Protein AF-A0A941SIL4-F1 (afdb_monomer_lite)

Structure (mmCIF, N/CA/C/O backbone):
data_AF-A0A941SIL4-F1
#
_entry.id   AF-A0A941SIL4-F1
#
loop_
_atom_site.group_PDB
_atom_site.id
_atom_site.type_symbol
_atom_site.label_atom_id
_atom_site.label_alt_id
_atom_site.label_comp_id
_atom_site.label_asym_id
_atom_site.label_entity_id
_atom_site.label_seq_id
_atom_site.pdbx_PDB_ins_code
_atom_site.Cartn_x
_atom_site.Cartn_y
_atom_site.Cartn_z
_atom_site.occupancy
_atom_site.B_iso_or_equiv
_atom_site.auth_seq_id
_atom_site.auth_comp_id
_atom_site.auth_asym_id
_atom_site.auth_atom_id
_atom_site.pdbx_PDB_model_num
ATOM 1 N N . ARG A 1 1 ? 2.686 10.269 2.077 1.00 74.06 1 ARG A N 1
ATOM 2 C CA . ARG A 1 1 ? 3.576 9.443 1.199 1.00 74.06 1 ARG A CA 1
ATOM 3 C C . ARG A 1 1 ? 3.050 8.013 1.218 1.00 74.06 1 ARG A C 1
ATOM 5 O O . ARG A 1 1 ? 2.652 7.597 2.292 1.00 74.06 1 ARG A O 1
ATOM 12 N N . ILE A 1 2 ? 3.008 7.289 0.096 1.00 85.31 2 ILE A N 1
ATOM 13 C CA . ILE A 1 2 ? 2.473 5.913 0.072 1.00 85.31 2 ILE A CA 1
ATOM 14 C C . ILE A 1 2 ? 3.541 4.940 0.609 1.00 85.31 2 ILE A C 1
ATOM 16 O O . ILE A 1 2 ? 4.665 4.994 0.104 1.00 85.31 2 ILE A O 1
ATOM 20 N N . PRO A 1 3 ? 3.247 4.110 1.629 1.00 89.81 3 PRO A N 1
ATOM 21 C CA . PRO A 1 3 ? 4.195 3.127 2.140 1.00 89.81 3 PRO A CA 1
ATOM 22 C C . PRO A 1 3 ? 4.358 1.955 1.174 1.00 89.81 3 PRO A C 1
ATOM 24 O O . PRO A 1 3 ? 3.409 1.570 0.489 1.00 89.81 3 PRO A O 1
ATOM 27 N N . ALA A 1 4 ? 5.562 1.388 1.160 1.00 87.50 4 ALA A N 1
ATOM 28 C CA . ALA A 1 4 ? 5.848 0.152 0.450 1.00 87.50 4 ALA A CA 1
ATOM 29 C C . ALA A 1 4 ? 5.431 -1.050 1.311 1.00 87.50 4 ALA A C 1
ATOM 31 O O . ALA A 1 4 ? 5.729 -1.083 2.505 1.00 87.50 4 ALA A O 1
ATOM 32 N N . ASP A 1 5 ? 4.732 -2.007 0.711 1.00 86.19 5 ASP A N 1
ATOM 33 C CA . ASP A 1 5 ? 4.309 -3.250 1.351 1.00 86.19 5 ASP A CA 1
ATOM 34 C C . ASP A 1 5 ? 5.466 -4.257 1.518 1.00 86.19 5 ASP A C 1
ATOM 36 O O . ASP A 1 5 ? 6.638 -3.952 1.288 1.00 86.19 5 ASP A O 1
ATOM 40 N N . ASP A 1 6 ? 5.143 -5.480 1.941 1.00 82.12 6 ASP A N 1
ATOM 41 C CA . ASP A 1 6 ? 6.089 -6.590 2.099 1.00 82.12 6 ASP A CA 1
ATOM 42 C C . ASP A 1 6 ? 6.777 -7.022 0.792 1.00 82.12 6 ASP A C 1
ATOM 44 O O . ASP A 1 6 ? 7.810 -7.689 0.841 1.00 82.12 6 ASP A O 1
ATOM 48 N N . GLN A 1 7 ? 6.250 -6.618 -0.365 1.00 82.94 7 GLN A N 1
ATOM 49 C CA . GLN A 1 7 ? 6.838 -6.858 -1.684 1.00 82.94 7 GLN A CA 1
ATOM 50 C C . GLN A 1 7 ? 7.564 -5.624 -2.243 1.00 82.94 7 GLN A C 1
ATOM 52 O O . GLN A 1 7 ? 8.070 -5.657 -3.365 1.00 82.94 7 GLN A O 1
ATOM 57 N N . GLY A 1 8 ? 7.646 -4.537 -1.470 1.00 82.62 8 GLY A N 1
ATOM 58 C CA . GLY A 1 8 ? 8.260 -3.282 -1.894 1.00 82.62 8 GLY A CA 1
ATOM 59 C C . GLY A 1 8 ? 7.391 -2.452 -2.845 1.00 82.62 8 GLY A C 1
ATOM 60 O O . GLY A 1 8 ? 7.894 -1.497 -3.437 1.00 82.62 8 GLY A O 1
ATOM 61 N N . GLY A 1 9 ? 6.111 -2.802 -3.010 1.00 86.00 9 GLY A N 1
ATOM 62 C CA . GLY A 1 9 ? 5.166 -2.137 -3.905 1.00 86.00 9 GLY A CA 1
ATOM 63 C C . GLY A 1 9 ? 4.148 -1.268 -3.166 1.00 86.00 9 GLY A C 1
ATOM 64 O O . GLY A 1 9 ? 4.052 -1.275 -1.943 1.00 86.00 9 GLY A O 1
ATOM 65 N N . MET A 1 10 ? 3.348 -0.508 -3.917 1.00 88.81 10 MET A N 1
ATOM 66 C CA . MET A 1 10 ? 2.237 0.275 -3.352 1.00 88.81 10 MET A CA 1
ATOM 67 C C . MET A 1 10 ? 0.912 -0.501 -3.265 1.00 88.81 10 MET A C 1
ATOM 69 O O . MET A 1 10 ? -0.095 0.041 -2.802 1.00 88.81 10 MET A O 1
ATOM 73 N N . GLU A 1 11 ? 0.878 -1.747 -3.742 1.00 89.81 11 GLU A N 1
ATOM 74 C CA . GLU A 1 11 ? -0.360 -2.513 -3.893 1.00 89.81 11 GLU A CA 1
ATOM 75 C C . GLU A 1 11 ? -1.029 -2.817 -2.555 1.00 89.81 11 GLU A C 1
ATOM 77 O O . GLU A 1 11 ? -2.247 -2.658 -2.446 1.00 89.81 11 GLU A O 1
ATOM 82 N N . GLY A 1 12 ? -0.261 -3.199 -1.530 1.00 89.69 12 GLY A N 1
ATOM 83 C CA . GLY A 1 12 ? -0.781 -3.413 -0.178 1.00 89.69 12 GLY A CA 1
ATOM 84 C C . GLY A 1 12 ? -1.521 -2.185 0.352 1.00 89.69 12 GLY A C 1
ATOM 85 O O . GLY A 1 12 ? -2.667 -2.285 0.781 1.00 89.69 12 GLY A O 1
ATOM 86 N N . PHE A 1 13 ? -0.934 -0.994 0.211 1.00 91.75 13 PHE A N 1
ATOM 87 C CA . PHE A 1 13 ? -1.590 0.249 0.623 1.00 91.75 13 PHE A CA 1
ATOM 88 C C . PHE A 1 13 ? -2.875 0.541 -0.165 1.00 91.75 13 PHE A C 1
ATOM 90 O O . PHE A 1 13 ? -3.888 0.930 0.420 1.00 91.75 13 PHE A O 1
ATOM 97 N N . ILE A 1 14 ? -2.857 0.367 -1.491 1.00 91.31 14 ILE A N 1
ATOM 98 C CA . ILE A 1 14 ? -4.042 0.598 -2.334 1.00 91.31 14 ILE A CA 1
ATOM 99 C C . ILE A 1 14 ? -5.175 -0.348 -1.932 1.00 91.31 14 ILE A C 1
ATOM 101 O O . ILE A 1 14 ? -6.327 0.077 -1.828 1.00 91.31 14 ILE A O 1
ATOM 105 N N . ARG A 1 15 ? -4.847 -1.613 -1.663 1.00 92.81 15 ARG A N 1
ATOM 106 C CA . ARG A 1 15 ? -5.796 -2.633 -1.216 1.00 92.81 15 ARG A CA 1
ATOM 107 C C . ARG A 1 15 ? -6.394 -2.286 0.141 1.00 92.81 15 ARG A C 1
ATOM 109 O O . ARG A 1 15 ? -7.614 -2.318 0.277 1.00 92.81 15 ARG A O 1
ATOM 116 N N . LEU A 1 16 ? -5.564 -1.878 1.100 1.00 93.19 16 LEU A N 1
ATOM 117 C CA . LEU A 1 16 ? -6.015 -1.424 2.412 1.00 93.19 16 LEU A CA 1
ATOM 118 C C . LEU A 1 16 ? -6.954 -0.220 2.298 1.00 93.19 16 LEU A C 1
ATOM 120 O O . LEU A 1 16 ? -8.008 -0.182 2.929 1.00 93.19 16 LEU A O 1
ATOM 124 N N . ARG A 1 17 ? -6.607 0.757 1.452 1.00 91.25 17 ARG A N 1
ATOM 125 C CA . ARG A 1 17 ? -7.446 1.934 1.196 1.00 91.25 17 ARG A CA 1
ATOM 126 C C . ARG A 1 17 ? -8.792 1.548 0.584 1.00 91.25 17 ARG A C 1
ATOM 128 O O . ARG A 1 17 ? -9.815 2.094 0.988 1.00 91.25 17 ARG A O 1
ATOM 135 N N . ALA A 1 18 ? -8.798 0.620 -0.371 1.00 91.50 18 ALA A N 1
ATOM 136 C CA . ALA A 1 18 ? -10.028 0.101 -0.962 1.00 91.50 18 ALA A CA 1
ATOM 137 C C . ALA A 1 18 ? -10.878 -0.641 0.082 1.00 91.50 18 ALA A C 1
ATOM 139 O O . ALA A 1 18 ? -12.082 -0.410 0.161 1.00 91.50 18 ALA A O 1
ATOM 140 N N . ALA A 1 19 ? -10.251 -1.452 0.938 1.00 93.75 19 ALA A N 1
ATOM 141 C CA . ALA A 1 19 ? -10.934 -2.153 2.020 1.00 93.75 19 ALA A CA 1
ATOM 142 C C . ALA A 1 19 ? -11.527 -1.191 3.062 1.00 93.75 19 ALA A C 1
ATOM 144 O O . ALA A 1 19 ? -12.630 -1.416 3.552 1.00 93.75 19 ALA A O 1
ATOM 145 N N . LEU A 1 20 ? -10.841 -0.084 3.362 1.00 92.00 20 LEU A N 1
ATOM 146 C CA . LEU A 1 20 ? -11.333 0.955 4.271 1.00 92.00 20 LEU A CA 1
ATOM 147 C C . LEU A 1 20 ? -12.567 1.681 3.718 1.00 92.00 20 LEU A C 1
ATOM 149 O O . LEU A 1 20 ? -13.425 2.111 4.489 1.00 92.00 20 LEU A O 1
ATOM 153 N N . ALA A 1 21 ? -12.672 1.815 2.396 1.00 89.56 21 ALA A N 1
ATOM 154 C CA . ALA A 1 21 ? -13.834 2.423 1.756 1.00 89.56 21 ALA A CA 1
ATOM 155 C C . ALA A 1 21 ? -15.089 1.528 1.823 1.00 89.56 21 ALA A C 1
ATOM 157 O O . ALA A 1 21 ? -16.204 2.043 1.735 1.00 89.56 21 ALA A O 1
ATOM 158 N N . ASP A 1 22 ? -14.934 0.215 2.019 1.00 92.56 22 ASP A N 1
ATOM 159 C CA . ASP A 1 22 ? -16.043 -0.738 2.091 1.00 92.56 22 ASP A CA 1
ATOM 160 C C . ASP A 1 22 ? -16.634 -0.821 3.522 1.00 92.56 22 ASP A C 1
ATOM 162 O O . ASP A 1 22 ? -15.945 -1.199 4.478 1.00 92.56 22 ASP A O 1
ATOM 166 N N . PRO A 1 23 ? -17.924 -0.480 3.730 1.00 91.88 23 PRO A N 1
ATOM 167 C CA . PRO A 1 23 ? -18.587 -0.621 5.027 1.00 91.88 23 PRO A CA 1
ATOM 168 C C . PRO A 1 23 ? -18.625 -2.056 5.569 1.00 91.88 23 PRO A C 1
ATOM 170 O O . PRO A 1 23 ? -18.493 -2.247 6.778 1.00 91.88 23 PRO A O 1
ATOM 173 N N . ALA A 1 24 ? -18.799 -3.063 4.710 1.00 94.12 24 ALA A N 1
ATOM 174 C CA . ALA A 1 24 ? -18.904 -4.456 5.136 1.00 94.12 24 ALA A CA 1
ATOM 175 C C . ALA A 1 24 ? -17.562 -4.973 5.668 1.00 94.12 24 ALA A C 1
ATOM 177 O O . ALA A 1 24 ? -17.521 -5.654 6.695 1.00 94.12 24 ALA A O 1
ATOM 178 N N . LEU A 1 25 ? -16.459 -4.591 5.016 1.00 94.31 25 LEU A N 1
ATOM 179 C CA . LEU A 1 25 ? -15.113 -4.973 5.449 1.00 94.31 25 LEU A CA 1
ATOM 180 C C . LEU A 1 25 ? -14.714 -4.281 6.749 1.00 94.31 25 LEU A C 1
ATOM 182 O O . LEU A 1 25 ? -14.132 -4.929 7.618 1.00 94.31 25 LEU A O 1
ATOM 186 N N . ARG A 1 26 ? -15.094 -3.012 6.939 1.00 94.19 26 ARG A N 1
ATOM 187 C CA . ARG A 1 26 ? -14.888 -2.311 8.218 1.00 94.19 26 ARG A CA 1
ATOM 188 C C . ARG A 1 26 ? -15.602 -2.997 9.378 1.00 94.19 26 ARG A C 1
ATOM 190 O O . ARG A 1 26 ? -14.986 -3.198 10.423 1.00 94.19 26 ARG A O 1
ATOM 197 N N . ARG A 1 27 ? -16.863 -3.403 9.192 1.00 94.12 27 ARG A N 1
ATOM 198 C CA . ARG A 1 27 ? -17.610 -4.144 10.219 1.00 94.12 27 ARG A CA 1
ATOM 199 C C . ARG A 1 27 ? -16.951 -5.482 10.535 1.00 94.12 27 ARG A C 1
ATOM 201 O O . ARG A 1 27 ? -16.701 -5.780 11.697 1.00 94.12 27 ARG A O 1
ATOM 208 N N . GLN A 1 28 ? -16.591 -6.246 9.505 1.00 94.81 28 GLN A N 1
ATOM 209 C CA . GLN A 1 28 ? -15.927 -7.535 9.687 1.00 94.81 28 GLN A CA 1
ATOM 210 C C . GLN A 1 28 ? -14.574 -7.396 10.409 1.00 94.81 28 GLN A C 1
ATOM 212 O O . GLN A 1 28 ? -14.231 -8.230 11.247 1.00 94.81 28 GLN A O 1
ATOM 217 N N . ALA A 1 29 ? -13.804 -6.347 10.108 1.00 95.19 29 ALA A N 1
ATOM 218 C CA . ALA A 1 29 ? -12.541 -6.059 10.783 1.00 95.19 29 ALA A CA 1
ATOM 219 C C . ALA A 1 29 ? -12.747 -5.723 12.266 1.00 95.19 29 ALA A C 1
ATOM 221 O O . ALA A 1 29 ? -12.019 -6.235 13.117 1.00 95.19 29 ALA A O 1
ATOM 222 N N . ALA A 1 30 ? -13.761 -4.914 12.581 1.00 94.44 30 ALA A N 1
ATOM 223 C CA . ALA A 1 30 ? -14.116 -4.558 13.951 1.00 94.44 30 ALA A CA 1
ATOM 224 C C . ALA A 1 30 ? -14.579 -5.774 14.774 1.00 94.44 30 ALA A C 1
ATOM 226 O O . ALA A 1 30 ? -14.147 -5.944 15.914 1.00 94.44 30 ALA A O 1
ATOM 227 N N . GLU A 1 31 ? -15.393 -6.653 14.186 1.00 93.81 31 GLU A N 1
ATOM 228 C CA . GLU A 1 31 ? -15.826 -7.910 14.809 1.00 93.81 31 GLU A CA 1
ATOM 229 C C . GLU A 1 31 ? -14.644 -8.848 15.087 1.00 93.81 31 GLU A C 1
ATOM 231 O O . GLU A 1 31 ? -14.534 -9.387 16.189 1.00 93.81 31 GLU A O 1
ATOM 236 N N . ARG A 1 32 ? -13.727 -9.015 14.121 1.00 93.81 32 ARG A N 1
ATOM 237 C CA . ARG A 1 32 ? -12.518 -9.835 14.312 1.00 93.81 32 ARG A CA 1
ATOM 238 C C . ARG A 1 32 ? -11.609 -9.277 15.392 1.00 93.81 32 ARG A C 1
ATOM 240 O O . ARG A 1 32 ? -11.169 -10.029 16.255 1.00 93.81 32 ARG A O 1
ATOM 247 N N . TYR A 1 33 ? -11.364 -7.969 15.368 1.00 94.38 33 TYR A N 1
ATOM 248 C CA . TYR A 1 33 ? -10.570 -7.309 16.396 1.00 94.38 33 TYR A CA 1
ATOM 249 C C . TYR A 1 33 ? -11.177 -7.519 17.785 1.00 94.38 33 TYR A C 1
ATOM 251 O O . TYR A 1 33 ? -10.467 -7.879 18.720 1.00 94.38 33 TYR A O 1
ATOM 259 N N . ALA A 1 34 ? -12.494 -7.353 17.923 1.00 93.00 34 ALA A N 1
ATOM 260 C CA . ALA A 1 34 ? -13.159 -7.531 19.204 1.00 93.00 34 ALA A CA 1
ATOM 261 C C . ALA A 1 34 ? -13.138 -8.984 19.699 1.00 93.00 34 ALA A C 1
ATOM 263 O O . ALA A 1 34 ? -12.994 -9.213 20.898 1.00 93.00 34 ALA A O 1
ATOM 264 N N . ALA A 1 35 ? -13.252 -9.957 18.792 1.00 91.19 35 ALA A N 1
ATOM 265 C CA . ALA A 1 35 ? -13.154 -11.374 19.126 1.00 91.19 35 ALA A CA 1
ATOM 266 C C . ALA A 1 35 ? -11.744 -11.781 19.591 1.00 91.19 35 ALA A C 1
ATOM 268 O O . ALA A 1 35 ? -11.624 -12.641 20.457 1.00 91.19 35 ALA A O 1
ATOM 269 N N . GLU A 1 36 ? -10.690 -11.169 19.043 1.00 89.69 36 GLU A N 1
ATOM 270 C CA . GLU A 1 36 ? -9.304 -11.417 19.468 1.00 89.69 36 GLU A CA 1
ATOM 271 C C . GLU A 1 36 ? -8.917 -10.653 20.743 1.00 89.69 36 GLU A C 1
ATOM 273 O O . GLU A 1 36 ? -8.130 -11.148 21.547 1.00 89.69 36 GLU A O 1
ATOM 278 N N . ALA A 1 37 ? -9.451 -9.445 20.935 1.00 87.88 37 ALA A N 1
ATOM 279 C CA . ALA A 1 37 ? -9.100 -8.583 22.062 1.00 87.88 37 ALA A CA 1
ATOM 280 C C . ALA A 1 37 ? -9.831 -8.940 23.370 1.00 87.88 37 ALA A C 1
ATOM 282 O O . ALA A 1 37 ? -9.381 -8.537 24.444 1.00 87.88 37 ALA A O 1
ATOM 283 N N . VAL A 1 38 ? -10.958 -9.659 23.302 1.00 88.44 38 VAL A N 1
ATOM 284 C CA . VAL A 1 38 ? -11.782 -10.019 24.466 1.00 88.44 38 VAL A CA 1
ATOM 285 C C . VAL A 1 38 ? -11.595 -11.489 24.836 1.00 88.44 38 VAL A C 1
ATOM 287 O O . VAL A 1 38 ? -11.628 -12.371 23.985 1.00 88.44 38 VAL A O 1
ATOM 290 N N . GLU A 1 39 ? -11.448 -11.760 26.135 1.00 84.75 39 GLU A N 1
ATOM 291 C CA . GLU A 1 39 ? -11.360 -13.125 26.660 1.00 84.75 39 GLU A CA 1
ATOM 292 C C . GLU A 1 39 ? -12.586 -13.980 26.272 1.00 84.75 39 GLU A C 1
ATOM 294 O O . GLU A 1 39 ? -13.726 -13.486 26.305 1.00 84.75 39 GLU A O 1
ATOM 299 N N . PRO A 1 40 ? -12.394 -15.283 25.986 1.00 79.94 40 PRO A N 1
ATOM 300 C CA . PRO A 1 40 ? -13.500 -16.196 25.723 1.00 79.94 40 PRO A CA 1
ATOM 301 C C . PRO A 1 40 ? -14.516 -16.181 26.875 1.00 79.94 40 PRO A C 1
ATOM 303 O O . PRO A 1 40 ? -14.154 -16.362 28.035 1.00 79.94 40 PRO A O 1
ATOM 306 N N . GLY A 1 41 ? -15.799 -15.970 26.560 1.00 77.44 41 GLY A N 1
ATOM 307 C CA . GLY A 1 41 ? -16.893 -15.990 27.545 1.00 77.44 41 GLY A CA 1
ATOM 308 C C . GLY A 1 41 ? -17.511 -14.632 27.902 1.00 77.44 41 GLY A C 1
ATOM 309 O O . GLY A 1 41 ? -18.454 -14.598 28.689 1.00 77.44 41 GLY A O 1
ATOM 310 N N . LYS A 1 42 ? -17.063 -13.517 27.302 1.00 87.75 42 LYS A N 1
ATOM 311 C CA . LYS A 1 42 ? -17.665 -12.174 27.485 1.00 87.75 42 LYS A CA 1
ATOM 312 C C . LYS A 1 42 ? -18.253 -11.601 26.176 1.00 87.75 42 LYS A C 1
ATOM 314 O O . LYS A 1 42 ? -17.795 -10.560 25.703 1.00 87.75 42 LYS A O 1
ATOM 319 N N . PRO A 1 43 ? -19.290 -12.225 25.580 1.00 87.00 43 PRO A N 1
ATOM 320 C CA . PRO A 1 43 ? -19.806 -11.828 24.263 1.00 87.00 43 PRO A CA 1
ATOM 321 C C . PRO A 1 43 ? -20.394 -10.409 24.237 1.00 87.00 43 PRO A C 1
ATOM 323 O O . PRO A 1 43 ? -20.251 -9.705 23.242 1.00 87.00 43 PRO A O 1
ATOM 326 N N . ALA A 1 44 ? -20.999 -9.956 25.340 1.00 87.88 44 ALA A N 1
ATOM 327 C CA . ALA A 1 44 ? -21.535 -8.598 25.442 1.00 87.88 44 ALA A CA 1
ATOM 328 C C . ALA A 1 44 ? -20.431 -7.525 25.361 1.00 87.88 44 ALA A C 1
ATOM 330 O O . ALA A 1 44 ? -20.610 -6.502 24.702 1.00 87.88 44 ALA A O 1
ATOM 331 N N . LEU A 1 45 ? -19.268 -7.781 25.974 1.00 87.94 45 LEU A N 1
ATOM 332 C CA . LEU A 1 45 ? -18.119 -6.874 25.915 1.00 87.94 45 LEU A CA 1
ATOM 333 C C . LEU A 1 45 ? -17.509 -6.849 24.507 1.00 87.94 45 LEU A C 1
ATOM 335 O O . LEU A 1 45 ? -17.177 -5.779 24.002 1.00 87.94 45 LEU A O 1
ATOM 339 N N . ALA A 1 46 ? -17.421 -8.010 23.851 1.00 90.06 46 ALA A N 1
ATOM 340 C CA . ALA A 1 46 ? -16.964 -8.105 22.467 1.00 90.06 46 ALA A CA 1
ATOM 341 C C . ALA A 1 46 ? -17.869 -7.308 21.513 1.00 90.06 46 ALA A C 1
ATOM 343 O O . ALA A 1 46 ? -17.370 -6.565 20.674 1.00 90.06 46 ALA A O 1
ATOM 344 N N . GLN A 1 47 ? -19.194 -7.371 21.677 1.00 90.81 47 GLN A N 1
ATOM 345 C CA . GLN A 1 47 ? -20.117 -6.568 20.865 1.00 90.81 47 GLN A CA 1
ATOM 346 C C . GLN A 1 47 ? -19.935 -5.062 21.086 1.00 90.81 47 GLN A C 1
ATOM 348 O O . GLN A 1 47 ? -19.893 -4.300 20.122 1.00 90.81 47 GLN A O 1
ATOM 353 N N . GLN A 1 48 ? -19.781 -4.618 22.336 1.00 89.56 48 GLN A N 1
ATOM 354 C CA . GLN A 1 48 ? -19.538 -3.202 22.634 1.00 89.56 48 GLN A CA 1
ATOM 355 C C . GLN A 1 48 ? -18.210 -2.709 22.045 1.00 89.56 48 GLN A C 1
ATOM 357 O O . GLN A 1 48 ? -18.151 -1.613 21.477 1.00 89.56 48 GLN A O 1
ATOM 362 N N . LEU A 1 49 ? -17.155 -3.524 22.135 1.00 90.69 49 LEU A N 1
ATOM 363 C CA . LEU A 1 49 ? -15.859 -3.208 21.544 1.00 90.69 49 LEU A CA 1
ATOM 364 C C . LEU A 1 49 ? -15.935 -3.167 20.013 1.00 90.69 49 LEU A C 1
ATOM 366 O O . LEU A 1 49 ? -15.406 -2.232 19.420 1.00 90.69 49 LEU A O 1
ATOM 370 N N . ALA A 1 50 ? -16.641 -4.110 19.382 1.00 92.75 50 ALA A N 1
ATOM 371 C CA . ALA A 1 50 ? -16.846 -4.140 17.934 1.00 92.75 50 ALA A CA 1
ATOM 372 C C . ALA A 1 50 ? -17.576 -2.884 17.438 1.00 92.75 50 ALA A C 1
ATOM 374 O O . ALA A 1 50 ? -17.124 -2.248 16.493 1.00 92.75 50 ALA A O 1
ATOM 375 N N . LEU A 1 51 ? -18.648 -2.461 18.114 1.00 91.44 51 LEU A N 1
ATOM 376 C CA . LEU A 1 51 ? -19.374 -1.233 17.765 1.00 91.44 51 LEU A CA 1
ATOM 377 C C . LEU A 1 51 ? -18.494 0.018 17.899 1.00 91.44 51 LEU A C 1
ATOM 379 O O . LEU A 1 51 ? -18.557 0.931 17.073 1.00 91.44 51 LEU A O 1
ATOM 383 N N . SER A 1 52 ? -17.655 0.057 18.934 1.00 89.94 52 SER A N 1
ATOM 384 C CA . SER A 1 52 ? -16.737 1.175 19.179 1.00 89.94 52 SER A CA 1
ATOM 385 C C . SER A 1 52 ? -15.624 1.223 18.125 1.00 89.94 52 SER A C 1
ATOM 387 O O . SER A 1 52 ? -15.318 2.288 17.592 1.00 89.94 52 SER A O 1
ATOM 389 N N . ALA A 1 53 ? -15.076 0.060 17.768 1.00 91.81 53 ALA A N 1
ATOM 390 C CA . ALA A 1 53 ? -14.110 -0.129 16.691 1.00 91.81 53 ALA A CA 1
ATOM 391 C C . ALA A 1 53 ? -14.681 0.241 15.310 1.00 91.81 53 ALA A C 1
ATOM 393 O O . ALA A 1 53 ? -14.033 0.962 14.552 1.00 91.81 53 ALA A O 1
ATOM 394 N N . GLU A 1 54 ? -15.904 -0.194 14.990 1.00 92.44 54 GLU A N 1
ATOM 395 C CA . GLU A 1 54 ? -16.593 0.144 13.736 1.00 92.44 54 GLU A CA 1
ATOM 396 C C . GLU A 1 54 ? -16.809 1.657 13.632 1.00 92.44 54 GLU A C 1
ATOM 398 O O . GLU A 1 54 ? -16.553 2.243 12.580 1.00 92.44 54 GLU A O 1
ATOM 403 N N . ARG A 1 55 ? -17.200 2.318 14.731 1.00 88.62 55 ARG A N 1
ATOM 404 C CA . ARG A 1 55 ? -17.339 3.780 14.773 1.00 88.62 55 ARG A CA 1
ATOM 405 C C . ARG A 1 55 ? -16.001 4.490 14.569 1.00 88.62 55 ARG A C 1
ATOM 407 O O . ARG A 1 55 ? -15.949 5.437 13.788 1.00 88.62 55 ARG A O 1
ATOM 414 N N . ALA A 1 56 ? -14.927 4.027 15.210 1.00 88.81 56 ALA A N 1
ATOM 415 C CA . ALA A 1 56 ? -13.589 4.596 15.043 1.00 88.81 56 ALA A CA 1
ATOM 416 C C . ALA A 1 56 ? -13.084 4.465 13.592 1.00 88.81 56 ALA A C 1
ATOM 418 O O . ALA A 1 56 ? -12.655 5.456 12.999 1.00 88.81 56 ALA A O 1
ATOM 419 N N . LEU A 1 57 ? -13.218 3.282 12.978 1.00 90.75 57 LEU A N 1
ATOM 420 C CA . LEU A 1 57 ? -12.929 3.071 11.553 1.00 90.75 57 LEU A CA 1
ATOM 421 C C . LEU A 1 57 ? -13.849 3.905 10.648 1.00 90.75 57 LEU A C 1
ATOM 423 O O . LEU A 1 57 ? -13.427 4.388 9.598 1.00 90.75 57 LEU A O 1
ATOM 427 N N . GLY A 1 58 ? -15.107 4.085 11.047 1.00 90.06 58 GLY A N 1
ATOM 428 C CA . GLY A 1 58 ? -16.099 4.942 10.402 1.00 90.06 58 GLY A CA 1
ATOM 429 C C . GLY A 1 58 ? -15.657 6.398 10.294 1.00 90.06 58 GLY A C 1
ATOM 430 O O . GLY A 1 58 ? -15.659 6.974 9.201 1.00 90.06 58 GLY A O 1
ATOM 431 N N . LEU A 1 59 ? -15.243 6.957 11.431 1.00 88.62 59 LEU A N 1
ATOM 432 C CA . LEU A 1 59 ? -14.693 8.305 11.562 1.00 88.62 59 LEU A CA 1
ATOM 433 C C . LEU A 1 59 ? -13.407 8.450 10.745 1.00 88.62 59 LEU A C 1
ATOM 435 O O . LEU A 1 59 ? -13.288 9.367 9.936 1.00 88.62 59 LEU A O 1
ATOM 439 N N . PHE A 1 60 ? -12.483 7.499 10.881 1.00 90.38 60 PHE A N 1
ATOM 440 C CA . PHE A 1 60 ? -11.218 7.509 10.149 1.00 90.38 60 PHE A CA 1
ATOM 441 C C . PHE A 1 60 ? -11.409 7.427 8.624 1.00 90.38 60 PHE A C 1
ATOM 443 O O . PHE A 1 60 ? -10.704 8.091 7.868 1.00 90.38 60 PHE A O 1
ATOM 450 N N . ALA A 1 61 ? -12.401 6.672 8.151 1.00 89.38 61 ALA A N 1
ATOM 451 C CA . ALA A 1 61 ? -12.737 6.578 6.731 1.00 89.38 61 ALA A CA 1
ATOM 452 C C . ALA A 1 61 ? -13.415 7.844 6.163 1.00 89.38 61 ALA A C 1
ATOM 454 O O . ALA A 1 61 ? -13.626 7.914 4.954 1.00 89.38 61 ALA A O 1
ATOM 455 N N . GLY A 1 62 ? -13.776 8.825 7.001 1.00 83.06 62 GLY A N 1
ATOM 456 C CA . GLY A 1 62 ? -14.475 10.043 6.573 1.00 83.06 62 GLY A CA 1
ATOM 457 C C . GLY A 1 62 ? -15.951 9.819 6.228 1.00 83.06 62 GLY A C 1
ATOM 458 O O . GLY A 1 62 ? -16.506 10.540 5.401 1.00 83.06 62 GLY A O 1
ATOM 459 N N . VAL A 1 63 ? -16.581 8.797 6.824 1.00 68.88 63 VAL A N 1
ATOM 460 C CA . VAL A 1 63 ? -18.002 8.453 6.605 1.00 68.88 63 VAL A CA 1
ATOM 461 C C . VAL A 1 63 ? -18.922 9.132 7.626 1.00 68.88 63 VAL A C 1
ATOM 463 O O . VAL A 1 63 ? -20.128 9.208 7.410 1.00 68.88 63 VAL A O 1
ATOM 466 N N . SER A 1 64 ? -18.370 9.651 8.726 1.00 55.03 64 SER A N 1
ATOM 467 C CA . SER A 1 64 ? -19.156 10.329 9.756 1.00 55.03 64 SER A CA 1
ATOM 468 C C . SER A 1 64 ? -19.353 11.799 9.399 1.00 55.03 64 SER A C 1
ATOM 470 O O . SER A 1 64 ? -18.404 12.579 9.409 1.00 55.03 64 SER A O 1
ATOM 472 N N . THR A 1 65 ? -20.598 12.165 9.109 1.00 47.06 65 THR A N 1
ATOM 473 C CA . THR A 1 65 ? -21.044 13.550 8.962 1.00 47.06 65 THR A CA 1
ATOM 474 C C . THR A 1 65 ? -21.053 14.209 10.338 1.00 47.06 65 THR A C 1
ATOM 476 O O . THR A 1 65 ? -21.924 13.912 11.163 1.00 47.06 65 THR A O 1
ATOM 479 N N . ALA A 1 66 ? -20.077 15.065 10.631 1.00 45.53 66 ALA A N 1
ATOM 480 C CA . ALA A 1 66 ? -20.197 15.945 11.786 1.00 45.53 66 ALA A CA 1
ATOM 481 C C . ALA A 1 66 ? -21.343 16.948 11.516 1.00 45.53 66 ALA A C 1
ATOM 483 O O . ALA A 1 66 ? -21.558 17.325 10.363 1.00 45.53 66 ALA A O 1
ATOM 484 N N . PRO A 1 67 ? -22.068 17.443 12.539 1.00 46.91 67 PRO A N 1
ATOM 485 C CA . PRO A 1 67 ? -23.168 18.398 12.343 1.00 46.91 67 PRO A CA 1
ATOM 486 C C . PRO A 1 67 ? -22.751 19.718 11.665 1.00 46.91 67 PRO A C 1
ATOM 488 O O . PRO A 1 67 ? -23.602 20.452 11.178 1.00 46.91 67 PRO A O 1
ATOM 491 N N . ASN A 1 68 ? -21.443 20.002 11.616 1.00 46.38 68 ASN A N 1
ATOM 492 C CA . ASN A 1 68 ? -20.839 21.179 10.989 1.00 46.38 68 ASN A CA 1
ATOM 493 C C . ASN A 1 68 ? -20.154 20.858 9.644 1.00 46.38 68 ASN A C 1
ATOM 495 O O . ASN A 1 68 ? -19.162 21.501 9.285 1.00 46.38 68 ASN A O 1
ATOM 499 N N . ASP A 1 69 ? -20.674 19.878 8.900 1.00 48.09 69 ASP A N 1
ATOM 500 C CA . ASP A 1 69 ? -20.279 19.591 7.517 1.00 48.09 69 ASP A CA 1
ATOM 501 C C . ASP A 1 69 ? -20.643 20.773 6.602 1.00 48.09 69 ASP A C 1
ATOM 503 O O . ASP A 1 69 ? -21.661 20.819 5.910 1.00 48.09 69 ASP A O 1
ATOM 507 N N . SER A 1 70 ? -19.763 21.768 6.601 1.00 43.91 70 SER A N 1
ATOM 508 C CA . SER A 1 70 ? -19.719 22.789 5.568 1.00 43.91 70 SER A CA 1
ATOM 509 C C . SER A 1 70 ? -19.333 22.116 4.250 1.00 43.91 70 SER A C 1
ATOM 511 O O . SER A 1 70 ? -18.297 21.458 4.129 1.00 43.91 70 SER A O 1
ATOM 513 N N . VAL A 1 71 ? -20.233 22.259 3.276 1.00 42.84 71 VAL A N 1
ATOM 514 C CA . VAL A 1 71 ? -20.162 21.786 1.889 1.00 42.84 71 VAL A CA 1
ATOM 515 C C . VAL A 1 71 ? -18.714 21.782 1.370 1.00 42.84 71 VAL A C 1
ATOM 517 O O . VAL A 1 71 ? -18.161 22.830 1.049 1.00 42.84 71 VAL A O 1
ATOM 520 N N . GLY A 1 72 ? -18.088 20.598 1.304 1.00 48.41 72 GLY A N 1
ATOM 521 C CA . GLY A 1 72 ? -16.783 20.393 0.655 1.00 48.41 72 GLY A CA 1
ATOM 522 C C . GLY A 1 72 ? -15.655 19.781 1.499 1.00 48.41 72 GLY A C 1
ATOM 523 O O . GLY A 1 72 ? -14.663 19.351 0.915 1.00 48.41 72 GLY A O 1
ATOM 524 N N . LYS A 1 73 ? -15.775 19.670 2.830 1.00 53.47 73 LYS A N 1
ATOM 525 C CA . LYS A 1 73 ? -14.757 19.019 3.684 1.00 53.47 73 LYS A CA 1
ATOM 526 C C . LYS A 1 73 ? -15.274 17.708 4.276 1.00 53.47 73 LYS A C 1
ATOM 528 O O . LYS A 1 73 ? -15.745 17.683 5.403 1.00 53.47 73 LYS A O 1
ATOM 533 N N . ARG A 1 74 ? -15.127 16.593 3.552 1.00 55.44 74 ARG A N 1
ATOM 534 C CA . ARG A 1 74 ? -15.170 15.268 4.196 1.00 55.44 74 ARG A CA 1
ATOM 535 C C . ARG A 1 74 ? -13.924 15.138 5.072 1.00 55.44 74 ARG A C 1
ATOM 537 O O . ARG A 1 74 ? -12.853 14.796 4.580 1.00 55.44 74 ARG A O 1
ATOM 544 N N . THR A 1 75 ? -14.024 15.493 6.347 1.00 66.38 75 THR A N 1
ATOM 545 C CA . THR A 1 75 ? -12.929 15.310 7.308 1.00 66.38 75 THR A CA 1
ATOM 546 C C . THR A 1 75 ? -12.836 13.834 7.681 1.00 66.38 75 THR A C 1
ATOM 548 O O . THR A 1 75 ? -13.601 13.353 8.508 1.00 66.38 75 THR A O 1
ATOM 551 N N . GLY A 1 76 ? -11.924 13.109 7.031 1.00 82.44 76 GLY A N 1
ATOM 552 C CA . GLY A 1 76 ? -11.489 11.765 7.419 1.00 82.44 76 GLY A CA 1
ATOM 553 C C . GLY A 1 76 ? -10.094 11.778 8.053 1.00 82.44 76 GLY A C 1
ATOM 554 O O . GLY A 1 76 ? -9.499 12.834 8.277 1.00 82.44 76 GLY A O 1
ATOM 555 N N . GLY A 1 77 ? -9.546 10.597 8.318 1.00 88.38 77 GLY A N 1
ATOM 556 C CA . GLY A 1 77 ? -8.195 10.421 8.843 1.00 88.38 77 GLY A CA 1
ATOM 557 C C . GLY A 1 77 ? -8.062 10.744 10.333 1.00 88.38 77 GLY A C 1
ATOM 558 O O . GLY A 1 77 ? -9.035 10.752 11.088 1.00 88.38 77 GLY A O 1
ATOM 559 N N . LEU A 1 78 ? -6.831 11.025 10.766 1.00 88.06 78 LEU A N 1
ATOM 560 C CA . LEU A 1 78 ? -6.516 11.340 12.165 1.00 88.06 78 LEU A CA 1
ATOM 561 C C . LEU A 1 78 ? -7.162 12.656 12.629 1.00 88.06 78 LEU A C 1
ATOM 563 O O . LEU A 1 78 ? -7.506 12.789 13.802 1.00 88.06 78 LEU A O 1
ATOM 567 N N . GLN A 1 79 ? -7.400 13.601 11.713 1.00 87.44 79 GLN A N 1
ATOM 568 C CA . GLN A 1 79 ? -8.082 14.857 12.037 1.00 87.44 79 GLN A CA 1
ATOM 569 C C . GLN A 1 79 ? -9.527 14.620 12.498 1.00 87.44 79 GLN A C 1
ATOM 571 O O . GLN A 1 79 ? -9.983 15.261 13.441 1.00 87.44 79 GLN A O 1
ATOM 576 N N . ALA A 1 80 ? -10.239 13.680 11.868 1.00 86.94 80 ALA A N 1
ATOM 577 C CA . ALA A 1 80 ? -11.603 13.323 12.257 1.00 86.94 80 ALA A CA 1
ATOM 578 C C . ALA A 1 80 ? -11.658 12.763 13.685 1.00 86.94 80 ALA A C 1
ATOM 580 O O . ALA A 1 80 ? -12.566 13.080 14.450 1.00 86.94 80 ALA A O 1
ATOM 581 N N . ILE A 1 81 ? -10.645 11.977 14.057 1.00 87.12 81 ILE A N 1
ATOM 582 C CA . ILE A 1 81 ? -10.504 11.416 15.403 1.00 87.12 81 ILE A CA 1
ATOM 583 C C . ILE A 1 81 ? -10.208 12.521 16.419 1.00 87.12 81 ILE A C 1
ATOM 585 O O . ILE A 1 81 ? -10.836 12.548 17.474 1.00 87.12 81 ILE A O 1
ATOM 589 N N . SER A 1 82 ? -9.315 13.462 16.093 1.00 87.00 82 SER A N 1
ATOM 590 C CA . SER A 1 82 ? -9.033 14.618 16.958 1.00 87.00 82 SER A CA 1
ATOM 591 C C . SER A 1 82 ? -10.293 15.442 17.223 1.00 87.00 82 SER A C 1
ATOM 593 O O . SER A 1 82 ? -10.617 15.721 18.375 1.00 87.00 82 SER A O 1
ATOM 595 N N . ASN A 1 83 ? -11.049 15.762 16.168 1.00 86.94 83 ASN A N 1
ATOM 596 C CA . ASN A 1 83 ? -12.282 16.541 16.278 1.00 86.94 83 ASN A CA 1
ATOM 597 C C . ASN A 1 83 ? -13.336 15.823 17.139 1.00 86.94 83 ASN A C 1
ATOM 599 O O . ASN A 1 83 ? -14.014 16.461 17.940 1.00 86.94 83 ASN A O 1
ATOM 603 N N . PHE A 1 84 ? -13.457 14.500 16.995 1.00 85.12 84 PHE A N 1
ATOM 604 C CA . PHE A 1 84 ? -14.351 13.679 17.814 1.00 85.12 84 PHE A CA 1
ATOM 605 C C . PHE A 1 84 ? -13.953 13.709 19.297 1.00 85.12 84 PHE A C 1
ATOM 607 O O . PHE A 1 84 ? -14.792 13.943 20.161 1.00 85.12 84 PHE A O 1
ATOM 614 N N . ILE A 1 85 ? -12.663 13.548 19.607 1.00 87.00 85 ILE A N 1
ATOM 615 C CA . ILE A 1 85 ? -12.165 13.601 20.991 1.00 87.00 85 ILE A CA 1
ATOM 616 C C . ILE A 1 85 ? -12.402 14.984 21.612 1.00 87.00 85 ILE A C 1
ATOM 618 O O . ILE A 1 85 ? -12.764 15.085 22.781 1.00 87.00 85 ILE A O 1
ATOM 622 N N . GLU A 1 86 ? -12.204 16.062 20.858 1.00 87.19 86 GLU A N 1
ATOM 623 C CA . GLU A 1 86 ? -12.422 17.419 21.363 1.00 87.19 86 GLU A CA 1
ATOM 624 C C . GLU A 1 86 ? -13.893 17.716 21.672 1.00 87.19 86 GLU A C 1
ATOM 626 O O . GLU A 1 86 ? -14.166 18.387 22.674 1.00 87.19 86 GLU A O 1
ATOM 631 N N . ALA A 1 87 ? -14.806 17.210 20.836 1.00 86.94 87 ALA A N 1
ATOM 632 C CA . ALA A 1 87 ? -16.243 17.434 20.945 1.00 86.94 87 ALA A CA 1
ATOM 633 C C . ALA A 1 87 ? -16.909 16.560 22.018 1.00 86.94 87 ALA A C 1
ATOM 635 O O . ALA A 1 87 ? -17.705 17.069 22.806 1.00 86.94 87 ALA A O 1
ATOM 636 N N . ASP A 1 88 ? -16.571 15.269 22.064 1.00 84.00 88 ASP A N 1
ATOM 637 C CA . ASP A 1 88 ? -17.309 14.276 22.851 1.00 84.00 88 ASP A CA 1
ATOM 638 C C . ASP A 1 88 ? -16.597 13.856 24.150 1.00 84.00 88 ASP A C 1
ATOM 640 O O . ASP A 1 88 ? -17.222 13.243 25.018 1.00 84.00 88 ASP A O 1
ATOM 644 N N . VAL A 1 89 ? -15.308 14.186 24.328 1.00 87.75 89 VAL A N 1
ATOM 645 C CA . VAL A 1 89 ? -14.524 13.782 25.511 1.00 87.75 89 VAL A CA 1
ATOM 646 C C . VAL A 1 89 ? -14.120 14.996 26.372 1.00 87.75 89 VAL A C 1
ATOM 648 O O . VAL A 1 89 ? -13.496 15.945 25.872 1.00 87.75 89 VAL A O 1
ATOM 651 N N . PRO A 1 90 ? -14.393 14.973 27.695 1.00 90.75 90 PRO A N 1
ATOM 652 C CA . PRO A 1 90 ? -13.949 16.010 28.627 1.00 90.75 90 PRO A CA 1
ATOM 653 C C . PRO A 1 90 ? -12.429 16.207 28.614 1.00 90.75 90 PRO A C 1
ATOM 655 O O . PRO A 1 90 ? -11.671 15.240 28.549 1.00 90.75 90 PRO A O 1
ATOM 658 N N . GLN A 1 91 ? -11.960 17.454 28.7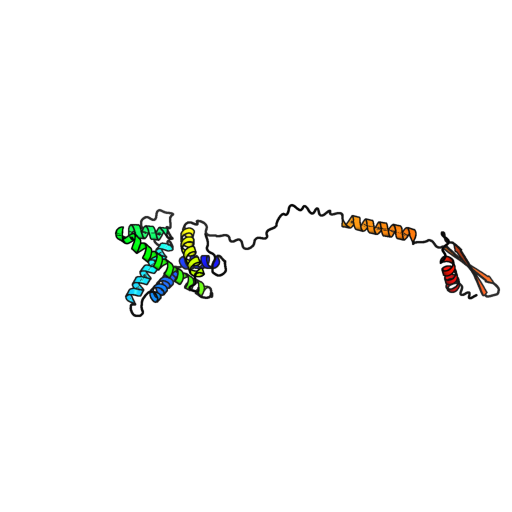51 1.00 88.38 91 GLN A N 1
ATOM 659 C CA . GLN A 1 91 ? -10.539 17.816 28.604 1.00 88.38 91 GLN A CA 1
ATOM 660 C C . GLN A 1 91 ? -9.584 16.992 29.483 1.00 88.38 91 GLN A C 1
ATOM 662 O O . GLN A 1 91 ? -8.489 16.660 29.035 1.00 88.38 91 GLN A O 1
ATOM 667 N N . ALA A 1 92 ? -10.010 16.626 30.695 1.00 91.44 92 ALA A N 1
ATOM 668 C CA . ALA A 1 92 ? -9.221 15.813 31.621 1.00 91.44 92 ALA A CA 1
ATOM 669 C C . ALA A 1 92 ? -8.969 14.375 31.121 1.00 91.44 92 ALA A C 1
ATOM 671 O O . ALA A 1 92 ? -7.975 13.761 31.498 1.00 91.44 92 ALA A O 1
ATOM 672 N N . GLU A 1 93 ? -9.838 13.842 30.257 1.00 91.25 93 GLU A N 1
ATOM 673 C CA . GLU A 1 93 ? -9.785 12.456 29.777 1.00 91.25 93 GLU A CA 1
ATOM 674 C C . GLU A 1 93 ? -9.275 12.332 28.335 1.00 91.25 93 GLU A C 1
ATOM 676 O O . GLU A 1 93 ? -8.926 11.232 27.903 1.00 91.25 93 GLU A O 1
ATOM 681 N N . ARG A 1 94 ? -9.163 13.447 27.596 1.00 88.31 94 ARG A N 1
ATOM 682 C CA . ARG A 1 94 ? -8.806 13.462 26.163 1.00 88.31 94 ARG A CA 1
ATOM 683 C C . ARG A 1 94 ? -7.524 12.701 25.840 1.00 88.31 94 ARG A C 1
ATOM 685 O O . ARG A 1 94 ? -7.510 11.936 24.882 1.00 88.31 94 ARG A O 1
ATOM 692 N N . ALA A 1 95 ? -6.467 12.879 26.636 1.00 89.19 95 ALA A N 1
ATOM 693 C CA . ALA A 1 95 ? -5.186 12.212 26.393 1.00 89.19 95 ALA A CA 1
ATOM 694 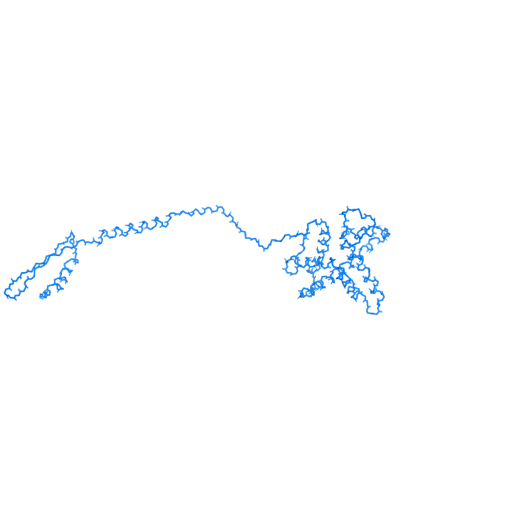C C . ALA A 1 95 ? -5.318 10.681 26.463 1.00 89.19 95 ALA A C 1
ATOM 696 O O . ALA A 1 95 ? -4.882 9.972 25.558 1.00 89.19 95 ALA A O 1
ATOM 697 N N . ARG A 1 96 ? -5.997 10.178 27.500 1.00 89.25 96 ARG A N 1
ATOM 698 C CA . ARG A 1 96 ? -6.213 8.742 27.708 1.00 89.25 96 ARG A CA 1
ATOM 699 C C . ARG A 1 96 ? -7.182 8.160 26.680 1.00 89.25 96 ARG A C 1
ATOM 701 O O . ARG A 1 96 ? -6.941 7.077 26.158 1.00 89.25 96 ARG A O 1
ATOM 708 N N . ALA A 1 97 ? -8.264 8.875 26.378 1.00 86.31 97 ALA A N 1
ATOM 709 C CA . ALA A 1 97 ? -9.232 8.458 25.369 1.00 86.31 97 ALA A CA 1
ATOM 710 C C . ALA A 1 97 ? -8.595 8.385 23.973 1.00 86.31 97 ALA A C 1
ATOM 712 O O . ALA A 1 97 ? -8.831 7.423 23.246 1.00 86.31 97 ALA A O 1
ATOM 713 N N . GLY A 1 98 ? -7.742 9.355 23.624 1.00 86.62 98 GLY A N 1
ATOM 714 C CA . GLY A 1 98 ? -7.006 9.366 22.362 1.00 86.62 98 GLY A CA 1
ATOM 715 C C . GLY A 1 98 ? -6.051 8.186 22.217 1.00 86.62 98 GLY A C 1
ATOM 716 O O . GLY A 1 98 ? -6.076 7.512 21.190 1.00 86.62 98 GLY A O 1
ATOM 717 N N . GLU A 1 99 ? -5.268 7.877 23.253 1.00 89.00 99 GLU A N 1
ATOM 718 C CA . GLU A 1 99 ? -4.367 6.717 23.250 1.00 89.00 99 GLU A CA 1
ATOM 719 C C . GLU A 1 99 ? -5.129 5.402 23.016 1.00 89.00 99 GLU A C 1
ATOM 721 O O . GLU A 1 99 ? -4.740 4.583 22.179 1.00 89.00 99 GLU A O 1
ATOM 726 N N . VAL A 1 100 ? -6.258 5.219 23.707 1.00 89.81 100 VAL A N 1
ATOM 727 C CA . VAL A 1 100 ? -7.109 4.031 23.549 1.00 89.81 100 VAL A CA 1
ATOM 728 C C . VAL A 1 100 ? -7.707 3.962 22.143 1.00 89.81 100 VAL A C 1
ATOM 730 O O . VAL A 1 100 ? -7.689 2.896 21.528 1.00 89.81 100 VAL A O 1
ATOM 733 N N . LEU A 1 101 ? -8.204 5.079 21.609 1.00 87.31 101 LEU A N 1
ATOM 734 C CA . LEU A 1 101 ? -8.787 5.132 20.267 1.00 87.31 101 LEU A CA 1
ATOM 735 C C . LEU A 1 101 ? -7.763 4.814 19.178 1.00 87.31 101 LEU A C 1
ATOM 737 O O . LEU A 1 101 ? -8.079 4.040 18.278 1.00 87.31 101 LEU A O 1
ATOM 741 N N . VAL A 1 102 ? -6.544 5.352 19.267 1.00 88.50 102 VAL A N 1
ATOM 742 C CA . VAL A 1 102 ? -5.466 5.044 18.314 1.00 88.50 102 VAL A CA 1
ATOM 743 C C . VAL A 1 102 ? -5.088 3.568 18.398 1.00 88.50 102 VAL A C 1
ATOM 745 O O . VAL A 1 102 ? -5.000 2.906 17.371 1.00 88.50 102 VAL A O 1
ATOM 748 N N . ARG A 1 103 ? -4.978 2.999 19.604 1.00 89.25 103 ARG A N 1
ATOM 749 C CA . ARG A 1 103 ? -4.688 1.568 19.774 1.00 89.25 103 ARG A CA 1
ATOM 750 C C . ARG A 1 103 ? -5.773 0.665 19.175 1.00 89.25 103 ARG A C 1
ATOM 752 O O . ARG A 1 103 ? -5.453 -0.366 18.582 1.00 89.25 103 ARG A O 1
ATOM 759 N N . ILE A 1 104 ? -7.046 1.026 19.342 1.00 91.31 104 ILE A N 1
ATOM 760 C CA . ILE A 1 104 ? -8.170 0.309 18.722 1.00 91.31 104 ILE A CA 1
ATOM 761 C C . ILE A 1 104 ? -8.117 0.472 17.201 1.00 91.31 104 ILE A C 1
ATOM 763 O O . ILE A 1 104 ? -8.271 -0.508 16.473 1.00 91.31 104 ILE A O 1
ATOM 767 N N . LEU A 1 105 ? -7.864 1.684 16.707 1.00 91.44 105 LEU A N 1
ATOM 768 C CA . LEU A 1 105 ? -7.728 1.955 15.279 1.00 91.44 105 LEU A CA 1
ATOM 769 C C . LEU A 1 105 ? -6.610 1.108 14.655 1.00 91.44 105 LEU A C 1
ATOM 771 O O . LEU A 1 105 ? -6.849 0.442 13.653 1.00 91.44 105 LEU A O 1
ATOM 775 N N . ASP A 1 106 ? -5.424 1.075 15.258 1.00 90.75 106 ASP A N 1
ATOM 776 C CA . ASP A 1 106 ? -4.283 0.310 14.750 1.00 90.75 106 ASP A CA 1
ATOM 777 C C . ASP A 1 106 ? -4.599 -1.190 14.680 1.00 90.75 106 ASP A C 1
ATOM 779 O O . ASP A 1 106 ? -4.365 -1.839 13.657 1.00 90.75 106 ASP A O 1
ATOM 783 N N . GLY A 1 107 ? -5.189 -1.744 15.744 1.00 91.94 107 GLY A N 1
ATOM 784 C CA . GLY A 1 107 ? -5.566 -3.157 15.789 1.00 91.94 107 GLY A CA 1
ATOM 785 C C . GLY A 1 107 ? -6.667 -3.518 14.788 1.00 91.94 107 GLY A C 1
ATOM 786 O O . GLY A 1 107 ? -6.618 -4.571 14.154 1.00 91.94 107 GLY A O 1
ATOM 787 N N . THR A 1 108 ? -7.642 -2.634 14.597 1.00 94.25 108 THR A N 1
ATOM 788 C CA . THR A 1 108 ? -8.746 -2.852 13.650 1.00 94.25 108 THR A CA 1
ATOM 789 C C . THR A 1 108 ? -8.308 -2.674 12.198 1.00 94.25 108 THR A C 1
ATOM 791 O O . THR A 1 108 ? -8.712 -3.465 11.348 1.00 94.25 108 THR A O 1
ATOM 794 N N . LEU A 1 109 ? -7.427 -1.714 11.898 1.00 93.94 109 LEU A N 1
ATOM 795 C CA . LEU A 1 109 ? -6.806 -1.566 10.577 1.00 93.94 109 LEU A CA 1
ATOM 796 C C . LEU A 1 109 ? -5.912 -2.757 10.233 1.00 93.94 109 LEU A C 1
ATOM 798 O O . LEU A 1 109 ? -5.901 -3.193 9.083 1.00 93.94 109 LEU A O 1
ATOM 802 N N . PHE A 1 110 ? -5.206 -3.325 11.211 1.00 94.12 110 PHE A N 1
ATOM 803 C CA . PHE A 1 110 ? -4.458 -4.563 11.002 1.00 94.12 110 PHE A CA 1
ATOM 804 C C . PHE A 1 110 ? -5.389 -5.718 10.610 1.00 94.12 110 PHE A C 1
ATOM 806 O O . PHE A 1 110 ? -5.128 -6.419 9.634 1.00 94.12 110 PHE A O 1
ATOM 813 N N . GLN A 1 111 ? -6.521 -5.880 11.302 1.00 94.81 111 GLN A N 1
ATOM 814 C CA . GLN A 1 111 ? -7.518 -6.896 10.943 1.00 94.81 111 GLN A CA 1
ATOM 815 C C . GLN A 1 111 ? -8.155 -6.647 9.573 1.00 94.81 111 GLN A C 1
ATOM 817 O O . GLN A 1 111 ? -8.394 -7.592 8.816 1.00 94.81 111 GLN A O 1
ATOM 822 N N . LEU A 1 112 ? -8.384 -5.382 9.222 1.00 95.12 112 LEU A N 1
ATOM 823 C CA . LEU A 1 112 ? -8.862 -4.990 7.903 1.00 95.12 112 LEU A CA 1
ATOM 824 C C . LEU A 1 112 ? -7.870 -5.397 6.807 1.00 95.12 112 LEU A C 1
ATOM 826 O O . LEU A 1 112 ? -8.282 -5.971 5.800 1.00 95.12 112 LEU A O 1
ATOM 830 N N . GLU A 1 113 ? -6.573 -5.182 7.025 1.00 94.31 113 GLU A N 1
ATOM 831 C CA . GLU A 1 113 ? -5.535 -5.605 6.083 1.00 94.31 113 GLU A CA 1
ATOM 832 C C . GLU A 1 113 ? -5.471 -7.133 5.954 1.00 94.31 113 GLU A C 1
ATOM 834 O O . GLU A 1 113 ? -5.396 -7.663 4.845 1.00 94.31 113 GLU A O 1
ATOM 839 N N . GLN A 1 114 ? -5.602 -7.876 7.056 1.00 93.81 114 GLN A N 1
ATOM 840 C CA . GLN A 1 114 ? -5.668 -9.343 7.016 1.00 93.81 114 GLN A CA 1
ATOM 841 C C . GLN A 1 114 ? -6.867 -9.846 6.194 1.00 93.81 114 GLN A C 1
ATOM 843 O O . GLN A 1 114 ? -6.755 -10.826 5.450 1.00 93.81 114 GLN A O 1
ATOM 848 N N . ILE A 1 115 ? -8.023 -9.183 6.300 1.00 94.50 115 ILE A N 1
ATOM 849 C CA . ILE A 1 115 ? -9.206 -9.481 5.478 1.00 94.50 115 ILE A CA 1
ATOM 850 C C . ILE A 1 115 ? -8.926 -9.164 4.007 1.00 94.50 115 ILE A C 1
ATOM 852 O O . ILE A 1 115 ? -9.170 -10.016 3.148 1.00 94.50 115 ILE A O 1
ATOM 856 N N . ALA A 1 116 ? -8.378 -7.983 3.721 1.00 94.06 116 ALA A N 1
ATOM 857 C CA . ALA A 1 116 ? -8.072 -7.529 2.369 1.00 94.06 116 ALA A CA 1
ATOM 858 C C . ALA A 1 116 ? -7.076 -8.466 1.663 1.00 94.06 116 ALA A C 1
ATOM 860 O O . ALA A 1 116 ? -7.272 -8.840 0.504 1.00 94.06 116 ALA A O 1
ATOM 861 N N . ARG A 1 117 ? -6.041 -8.926 2.375 1.00 93.06 117 ARG A N 1
ATOM 862 C CA . ARG A 1 117 ? -5.070 -9.911 1.873 1.00 93.06 117 ARG A CA 1
ATOM 863 C C . ARG A 1 117 ? -5.707 -11.267 1.613 1.00 93.06 117 ARG A C 1
ATOM 865 O O . ARG A 1 117 ? -5.475 -11.844 0.553 1.00 93.06 117 ARG A O 1
ATOM 872 N N . LYS A 1 118 ? -6.568 -11.743 2.519 1.00 94.06 118 LYS A N 1
ATOM 873 C CA . LYS A 1 118 ? -7.302 -13.003 2.332 1.00 94.06 118 LYS A CA 1
ATOM 874 C C . LYS A 1 118 ? -8.186 -12.964 1.083 1.00 94.06 118 LYS A C 1
ATOM 876 O O . LYS A 1 118 ? -8.225 -13.943 0.345 1.00 94.06 118 LYS A O 1
ATOM 881 N N . GLN A 1 119 ? -8.868 -11.849 0.826 1.00 91.94 119 GLN A N 1
ATOM 882 C CA . GLN A 1 119 ? -9.675 -11.670 -0.388 1.00 91.94 119 GLN A CA 1
ATOM 883 C C . GLN A 1 119 ? -8.827 -11.647 -1.664 1.00 91.94 119 GLN A C 1
ATOM 885 O O . GLN A 1 119 ? -9.270 -12.131 -2.700 1.00 91.94 119 GLN A O 1
ATOM 890 N N . ALA A 1 120 ? -7.599 -11.138 -1.578 1.00 90.38 120 ALA A N 1
ATOM 891 C CA . ALA A 1 120 ? -6.640 -11.133 -2.678 1.00 90.38 120 ALA A CA 1
ATOM 892 C C . ALA A 1 120 ? -5.863 -12.456 -2.846 1.00 90.38 120 ALA A C 1
ATOM 894 O O . ALA A 1 120 ? -4.982 -12.527 -3.698 1.00 90.38 120 ALA A O 1
ATOM 895 N N . GLY A 1 121 ? -6.146 -13.491 -2.043 1.00 92.00 121 GLY A N 1
ATOM 896 C CA . GLY A 1 121 ? -5.424 -14.770 -2.088 1.00 92.00 121 GLY A CA 1
ATOM 897 C C . GLY A 1 121 ? -3.972 -14.693 -1.599 1.00 92.00 121 GLY A C 1
ATOM 898 O O . GLY A 1 121 ? -3.178 -15.584 -1.895 1.00 92.00 121 GLY A O 1
ATOM 899 N N . LEU A 1 122 ? -3.613 -13.636 -0.864 1.00 90.62 122 LEU A N 1
ATOM 900 C CA . LEU A 1 122 ? -2.272 -13.420 -0.324 1.00 90.62 122 LEU A CA 1
ATOM 901 C C . LEU A 1 122 ? -2.112 -14.073 1.059 1.00 90.62 122 LEU A C 1
ATOM 903 O O . LEU A 1 122 ? -3.092 -14.202 1.802 1.00 90.62 122 LEU A O 1
ATOM 907 N N . PRO A 1 123 ? -0.878 -14.450 1.448 1.00 90.50 123 PRO A N 1
ATOM 908 C CA . PRO A 1 123 ? -0.616 -14.951 2.788 1.00 90.50 123 PRO A CA 1
ATOM 909 C C . PRO A 1 123 ? -0.909 -13.867 3.843 1.00 90.50 123 PRO A C 1
ATOM 911 O O . PRO A 1 123 ? -0.676 -12.677 3.578 1.00 90.50 123 PRO A O 1
ATOM 914 N N . PRO A 1 124 ? -1.384 -14.256 5.043 1.00 89.88 124 PRO A N 1
ATOM 915 C CA . PRO A 1 124 ? -1.541 -13.333 6.162 1.00 89.88 124 PRO A CA 1
ATOM 916 C C . PRO A 1 124 ? -0.222 -12.623 6.479 1.00 89.88 124 PRO A C 1
ATOM 918 O O . PRO A 1 124 ? 0.848 -13.231 6.405 1.00 89.88 124 PRO A O 1
ATOM 921 N N . LEU A 1 125 ? -0.294 -11.349 6.861 1.00 87.88 125 LEU A N 1
ATOM 922 C CA . LEU A 1 125 ? 0.864 -10.622 7.368 1.00 87.88 125 LEU A CA 1
ATOM 923 C C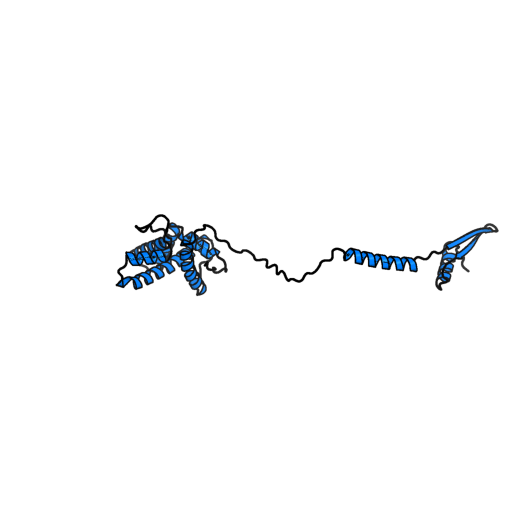 . LEU A 1 125 ? 1.350 -11.272 8.659 1.00 87.88 125 LEU A C 1
ATOM 925 O O . LEU A 1 125 ? 0.577 -11.505 9.590 1.00 87.88 125 LEU A O 1
ATOM 929 N N . ALA A 1 126 ? 2.654 -11.526 8.715 1.00 87.88 126 ALA A N 1
ATOM 930 C CA . ALA A 1 126 ? 3.314 -11.931 9.942 1.00 87.88 126 ALA A CA 1
ATOM 931 C C . ALA A 1 126 ? 3.387 -10.749 10.918 1.00 87.88 126 ALA A C 1
ATOM 933 O O . ALA A 1 126 ? 3.593 -9.604 10.506 1.00 87.88 126 ALA A O 1
ATOM 934 N N . THR A 1 127 ? 3.297 -11.025 12.216 1.00 86.25 127 THR A N 1
ATOM 935 C CA . THR A 1 127 ? 3.540 -10.032 13.270 1.00 86.25 127 THR A CA 1
ATOM 936 C C . THR A 1 127 ? 5.045 -9.791 13.399 1.00 86.25 127 THR A C 1
ATOM 938 O O . THR A 1 127 ? 5.719 -10.391 14.231 1.00 86.25 127 THR A O 1
ATOM 941 N N . SER A 1 128 ? 5.586 -8.957 12.512 1.00 89.06 128 SER A N 1
ATOM 942 C CA . SER A 1 128 ? 7.009 -8.614 12.434 1.00 89.06 128 SER A CA 1
ATOM 943 C C . SER A 1 128 ? 7.233 -7.109 12.593 1.00 89.06 128 SER A C 1
ATOM 945 O O . SER A 1 128 ? 6.316 -6.310 12.392 1.00 89.06 128 SER A O 1
ATOM 947 N N . GLU A 1 129 ? 8.472 -6.707 12.885 1.00 88.81 129 GLU A N 1
ATOM 948 C CA . GLU A 1 129 ? 8.855 -5.289 12.947 1.00 88.81 129 GLU A CA 1
ATOM 949 C C . GLU A 1 129 ? 8.599 -4.565 11.609 1.00 88.81 129 GLU A C 1
ATOM 951 O O . GLU A 1 129 ? 8.179 -3.408 11.592 1.00 88.81 129 GLU A O 1
ATOM 956 N N . HIS A 1 130 ? 8.790 -5.253 10.476 1.00 88.31 130 HIS A N 1
ATOM 957 C CA . HIS A 1 130 ? 8.496 -4.708 9.147 1.00 88.31 130 HIS A CA 1
ATOM 958 C C . HIS A 1 130 ? 7.004 -4.396 8.986 1.00 88.31 130 HIS A C 1
ATOM 960 O O . HIS A 1 130 ? 6.634 -3.303 8.560 1.00 88.31 130 HIS A O 1
ATOM 966 N N . THR A 1 131 ? 6.143 -5.332 9.388 1.00 89.69 131 THR A N 1
ATOM 967 C CA . THR A 1 131 ? 4.686 -5.159 9.362 1.00 89.69 131 THR A CA 1
ATOM 968 C C . THR A 1 131 ? 4.253 -3.995 10.242 1.00 89.69 131 THR A C 1
ATOM 970 O O . THR A 1 131 ? 3.446 -3.174 9.820 1.00 89.69 131 THR A O 1
ATOM 973 N N . GLN A 1 132 ? 4.821 -3.870 11.443 1.00 90.00 132 GLN A N 1
ATOM 974 C CA . GLN A 1 132 ? 4.506 -2.764 12.343 1.00 90.00 132 GLN A CA 1
ATOM 975 C C . GLN A 1 132 ? 4.888 -1.406 11.733 1.00 90.00 132 GLN A C 1
ATOM 977 O O . GLN A 1 132 ? 4.095 -0.464 11.779 1.00 90.00 132 GLN A O 1
ATOM 982 N N . LYS A 1 133 ? 6.068 -1.310 11.104 1.00 91.25 133 LYS A N 1
ATOM 983 C CA . LYS A 1 133 ? 6.503 -0.103 10.382 1.00 91.25 133 LYS A CA 1
ATOM 984 C C . LYS A 1 133 ? 5.575 0.223 9.214 1.00 91.25 133 LYS A C 1
ATOM 986 O O . LYS A 1 133 ? 5.176 1.379 9.079 1.00 91.25 133 LYS A O 1
ATOM 991 N N . PHE A 1 134 ? 5.207 -0.778 8.413 1.00 91.81 134 PHE A N 1
ATOM 992 C CA . PHE A 1 134 ? 4.253 -0.618 7.316 1.00 91.81 134 PHE A CA 1
ATOM 993 C C . PHE A 1 134 ? 2.909 -0.090 7.822 1.00 91.81 134 PHE A C 1
ATOM 995 O O . PHE A 1 134 ? 2.430 0.917 7.310 1.00 91.81 134 PHE A O 1
ATOM 1002 N N . MET A 1 135 ? 2.338 -0.701 8.866 1.00 92.69 135 MET A N 1
ATOM 1003 C CA . MET A 1 135 ? 1.047 -0.289 9.425 1.00 92.69 135 MET A CA 1
ATOM 1004 C C . MET A 1 135 ? 1.084 1.141 9.968 1.00 92.69 135 MET A C 1
ATOM 1006 O O . MET A 1 135 ? 0.205 1.935 9.641 1.00 92.69 135 MET A O 1
ATOM 1010 N N . MET A 1 136 ? 2.130 1.514 10.713 1.00 91.12 136 MET A N 1
ATOM 1011 C CA . MET A 1 136 ? 2.295 2.883 11.218 1.00 91.12 136 MET A CA 1
ATOM 1012 C C . MET A 1 136 ? 2.351 3.906 10.072 1.00 91.12 136 MET A C 1
ATOM 1014 O O . MET A 1 136 ? 1.708 4.956 10.126 1.00 91.12 136 MET A O 1
ATOM 1018 N N . GLN A 1 137 ? 3.088 3.598 9.001 1.00 92.56 137 GLN A N 1
ATOM 1019 C CA . GLN A 1 137 ? 3.137 4.459 7.820 1.00 92.56 137 GLN A CA 1
ATOM 1020 C C . GLN A 1 137 ? 1.814 4.456 7.042 1.00 92.56 137 GLN A C 1
ATOM 1022 O O . GLN A 1 137 ? 1.435 5.492 6.496 1.00 92.56 137 GLN A O 1
ATOM 1027 N N . ALA A 1 138 ? 1.097 3.332 7.004 1.00 92.94 138 ALA A N 1
ATOM 1028 C CA . ALA A 1 138 ? -0.192 3.201 6.337 1.00 92.94 138 ALA A CA 1
ATOM 1029 C C . ALA A 1 138 ? -1.267 4.057 7.007 1.00 92.94 138 ALA A C 1
ATOM 1031 O O . ALA A 1 138 ? -1.995 4.741 6.297 1.00 92.94 138 ALA A O 1
ATOM 1032 N N . VAL A 1 139 ? -1.324 4.108 8.341 1.00 92.50 139 VAL A N 1
ATOM 1033 C CA . VAL A 1 139 ? -2.248 4.989 9.081 1.00 92.50 139 VAL A CA 1
ATOM 1034 C C . VAL A 1 139 ? -2.041 6.451 8.683 1.00 92.50 139 VAL A C 1
ATOM 1036 O O . VAL A 1 139 ? -2.990 7.136 8.292 1.00 92.50 139 VAL A O 1
ATOM 1039 N N . LEU A 1 140 ? -0.791 6.921 8.711 1.00 91.81 140 LEU A N 1
ATOM 1040 C CA . LEU A 1 140 ? -0.448 8.289 8.315 1.00 91.81 140 LEU A CA 1
ATOM 1041 C C . LEU A 1 140 ? -0.795 8.548 6.842 1.00 91.81 140 LEU A C 1
ATOM 1043 O O . LEU A 1 140 ? -1.432 9.545 6.512 1.00 91.81 140 LEU A O 1
ATOM 1047 N N . ALA A 1 141 ? -0.443 7.620 5.954 1.00 91.56 141 ALA A N 1
ATOM 1048 C CA . ALA A 1 141 ? -0.696 7.744 4.524 1.00 91.56 141 ALA A CA 1
ATOM 1049 C C . ALA A 1 141 ? -2.188 7.696 4.160 1.00 91.56 141 ALA A C 1
ATOM 1051 O O . ALA A 1 141 ? -2.606 8.399 3.242 1.00 91.56 141 ALA A O 1
ATOM 1052 N N . LEU A 1 142 ? -2.997 6.898 4.863 1.00 90.69 142 LEU A N 1
ATOM 1053 C CA . LEU A 1 142 ? -4.453 6.848 4.703 1.00 90.69 142 LEU A CA 1
ATOM 1054 C C . LEU A 1 142 ? -5.095 8.158 5.161 1.00 90.69 142 LEU A C 1
ATOM 1056 O O . LEU A 1 142 ? -6.017 8.636 4.504 1.00 90.69 142 LEU A O 1
ATOM 1060 N N . SER A 1 143 ? -4.583 8.755 6.241 1.00 89.81 143 SER A N 1
ATOM 1061 C CA . SER A 1 143 ? -5.004 10.081 6.694 1.00 89.81 143 SER A CA 1
ATOM 1062 C C . SER A 1 143 ? -4.671 11.154 5.652 1.00 89.81 143 SER A C 1
ATOM 1064 O O . SER A 1 143 ? -5.552 11.910 5.254 1.00 89.81 143 SER A O 1
ATOM 1066 N N . ASP A 1 144 ? -3.437 11.176 5.139 1.00 87.94 144 ASP A N 1
ATOM 1067 C CA . ASP A 1 144 ? -3.015 12.100 4.074 1.00 87.94 144 ASP A CA 1
ATOM 1068 C C . ASP A 1 144 ? -3.836 11.916 2.787 1.00 87.94 144 ASP A C 1
ATOM 1070 O O . ASP A 1 144 ? -4.162 12.885 2.100 1.00 87.94 144 ASP A O 1
ATOM 1074 N N . ALA A 1 145 ? -4.197 10.673 2.452 1.00 86.69 145 ALA A N 1
ATOM 1075 C CA . ALA A 1 145 ? -4.953 10.346 1.246 1.00 86.69 145 ALA A CA 1
ATOM 1076 C C . ALA A 1 145 ? -6.370 10.943 1.232 1.00 86.69 145 ALA A C 1
ATOM 1078 O O . ALA A 1 145 ? -6.946 11.069 0.151 1.00 86.69 145 ALA A O 1
ATOM 1079 N N . GLN A 1 146 ? -6.922 11.336 2.386 1.00 83.19 146 GLN A N 1
ATOM 1080 C CA . GLN A 1 146 ? -8.198 12.062 2.469 1.00 83.19 146 GLN A CA 1
ATOM 1081 C C . GLN A 1 146 ? -8.083 13.497 1.941 1.00 83.19 146 GLN A C 1
ATOM 1083 O O . GLN A 1 146 ? -9.048 14.048 1.420 1.00 83.19 146 GLN A O 1
ATOM 1088 N N . PHE A 1 147 ? -6.891 14.093 2.027 1.00 80.62 147 PHE A N 1
ATOM 1089 C CA . PHE A 1 147 ? -6.610 15.436 1.514 1.00 80.62 147 PHE A CA 1
ATOM 1090 C C . PHE A 1 147 ? -6.187 15.432 0.041 1.00 80.62 147 PHE A C 1
ATOM 1092 O O . PHE A 1 147 ? -5.968 16.495 -0.538 1.00 80.62 147 PHE A O 1
ATOM 1099 N N . TYR A 1 148 ? -6.056 14.254 -0.576 1.00 82.31 148 TYR A N 1
ATOM 1100 C CA . TYR A 1 148 ? -5.633 14.121 -1.963 1.00 82.31 148 TYR A CA 1
ATOM 1101 C C . TYR A 1 148 ? -6.840 14.248 -2.914 1.00 82.31 148 TYR A C 1
ATOM 1103 O O . TYR A 1 148 ? -7.690 13.357 -2.938 1.00 82.31 148 TYR A O 1
ATOM 1111 N N . PRO A 1 149 ? -6.938 15.325 -3.720 1.00 74.31 149 PRO A N 1
ATOM 1112 C CA . PRO A 1 149 ? -8.149 15.635 -4.483 1.00 74.31 149 PRO A CA 1
ATOM 1113 C C . PRO A 1 149 ? -8.323 14.782 -5.746 1.00 74.31 149 PRO A C 1
ATOM 1115 O O . PRO A 1 149 ? -9.414 14.743 -6.313 1.00 74.31 149 PRO A O 1
ATOM 1118 N N . ALA A 1 150 ? -7.261 14.126 -6.224 1.00 79.88 150 ALA A N 1
ATOM 1119 C CA . ALA A 1 150 ? -7.299 13.385 -7.477 1.00 79.88 150 ALA A CA 1
ATOM 1120 C C . ALA A 1 150 ? -7.670 11.903 -7.255 1.00 79.88 150 ALA A C 1
ATOM 1122 O O . ALA A 1 150 ? -7.178 11.267 -6.322 1.00 79.88 150 ALA A O 1
ATOM 1123 N N . PRO A 1 151 ? -8.483 11.302 -8.142 1.00 77.56 151 PRO A N 1
ATOM 1124 C CA . PRO A 1 151 ? -8.859 9.891 -8.044 1.00 77.56 151 PRO A CA 1
ATOM 1125 C C . PRO A 1 151 ? -7.760 8.924 -8.528 1.00 77.56 151 PRO A C 1
ATOM 1127 O O . PRO A 1 151 ? -7.964 7.714 -8.506 1.00 77.56 151 PRO A O 1
ATOM 1130 N N . LEU A 1 152 ? -6.611 9.434 -8.987 1.00 79.31 152 LEU A N 1
ATOM 1131 C CA . LEU A 1 152 ? -5.548 8.666 -9.639 1.00 79.31 152 LEU A CA 1
ATOM 1132 C C . LEU A 1 152 ? -4.200 8.934 -8.966 1.00 79.31 152 LEU A C 1
ATOM 1134 O O . LEU A 1 152 ? -3.893 10.075 -8.637 1.00 79.31 152 LEU A O 1
ATOM 1138 N N . ALA A 1 153 ? -3.383 7.892 -8.821 1.00 78.56 153 ALA A N 1
ATOM 1139 C CA . ALA A 1 153 ? -1.984 7.991 -8.417 1.00 78.56 153 ALA A CA 1
ATOM 1140 C C . ALA A 1 153 ? -1.100 7.376 -9.509 1.00 78.56 153 ALA A C 1
ATOM 1142 O O . ALA A 1 153 ? -1.462 6.359 -10.099 1.00 78.56 153 ALA A O 1
ATOM 1143 N N . PHE A 1 154 ? 0.049 7.993 -9.781 1.00 79.56 154 PHE A N 1
ATOM 1144 C CA . PHE A 1 154 ? 0.996 7.511 -10.786 1.00 79.56 154 PHE A CA 1
ATOM 1145 C C . PHE A 1 154 ? 2.172 6.801 -10.112 1.00 79.56 154 PHE A C 1
ATOM 1147 O O . PHE A 1 154 ? 2.783 7.345 -9.194 1.00 79.56 154 PHE A O 1
ATOM 1154 N N . GLU A 1 155 ? 2.505 5.608 -10.600 1.00 81.88 155 GLU A N 1
ATOM 1155 C CA . GLU A 1 155 ? 3.683 4.841 -10.191 1.00 81.88 155 GLU A CA 1
ATOM 1156 C C . GLU A 1 155 ? 4.649 4.704 -11.366 1.00 81.88 155 GLU A C 1
ATOM 1158 O O . GLU A 1 155 ? 4.256 4.391 -12.494 1.00 81.88 155 GLU A O 1
ATOM 1163 N N . LEU A 1 156 ? 5.935 4.916 -11.088 1.00 81.00 156 LEU A N 1
ATOM 1164 C CA . LEU A 1 156 ? 6.999 4.698 -12.054 1.00 81.00 156 LEU A CA 1
ATOM 1165 C C . LEU A 1 156 ? 7.266 3.193 -12.187 1.00 81.00 156 LEU A C 1
ATOM 1167 O O . LEU A 1 156 ? 8.000 2.620 -11.389 1.00 81.00 156 LEU A O 1
ATOM 1171 N N . LYS A 1 157 ? 6.685 2.548 -13.206 1.00 82.81 157 LYS A N 1
ATOM 1172 C CA . LYS A 1 157 ? 6.897 1.111 -13.467 1.00 82.81 157 LYS A CA 1
ATOM 1173 C C . LYS A 1 157 ? 8.327 0.780 -13.881 1.00 82.81 157 LYS A C 1
ATOM 1175 O O . LYS A 1 157 ? 8.865 -0.255 -13.505 1.00 82.81 157 LYS A O 1
ATOM 1180 N N . ASN A 1 158 ? 8.936 1.633 -14.694 1.00 78.75 158 ASN A N 1
ATOM 1181 C CA . ASN A 1 158 ? 10.302 1.455 -15.147 1.00 78.75 158 ASN A CA 1
ATOM 1182 C C . ASN A 1 158 ? 10.972 2.807 -15.375 1.00 78.75 158 ASN A C 1
ATOM 1184 O O . ASN A 1 158 ? 10.350 3.795 -15.758 1.00 78.75 158 ASN A O 1
ATOM 1188 N N . PHE A 1 159 ? 12.279 2.832 -15.153 1.00 83.44 159 PHE A N 1
ATOM 1189 C CA . PHE A 1 159 ? 13.112 3.967 -15.499 1.00 83.44 159 PHE A CA 1
ATOM 1190 C C . PHE A 1 159 ? 14.270 3.466 -16.343 1.00 83.44 159 PHE A C 1
ATOM 1192 O O . PHE A 1 159 ? 15.244 2.909 -15.838 1.00 83.44 159 PHE A O 1
ATOM 1199 N N . LYS A 1 160 ? 14.160 3.640 -17.660 1.00 78.62 160 LYS A N 1
ATOM 1200 C CA . LYS A 1 160 ? 15.298 3.417 -18.545 1.00 78.62 160 LYS A CA 1
ATOM 1201 C C . LYS A 1 160 ? 16.185 4.651 -18.471 1.00 78.62 160 LYS A C 1
ATOM 1203 O O . LYS A 1 160 ? 15.982 5.604 -19.219 1.00 78.62 160 LYS A O 1
ATOM 1208 N N . GLN A 1 161 ? 17.154 4.630 -17.560 1.00 76.19 161 GLN A N 1
ATOM 1209 C CA . GLN A 1 161 ? 18.144 5.694 -17.454 1.00 76.19 161 GLN A CA 1
ATOM 1210 C C . GLN A 1 161 ? 18.997 5.719 -18.727 1.00 76.19 161 GLN A C 1
ATOM 1212 O O . GLN A 1 161 ? 19.960 4.969 -18.872 1.00 76.19 161 GLN A O 1
ATOM 1217 N N . VAL A 1 162 ? 18.644 6.585 -19.673 1.00 74.94 162 VAL A N 1
ATOM 1218 C CA . VAL A 1 162 ? 19.532 6.923 -20.782 1.00 74.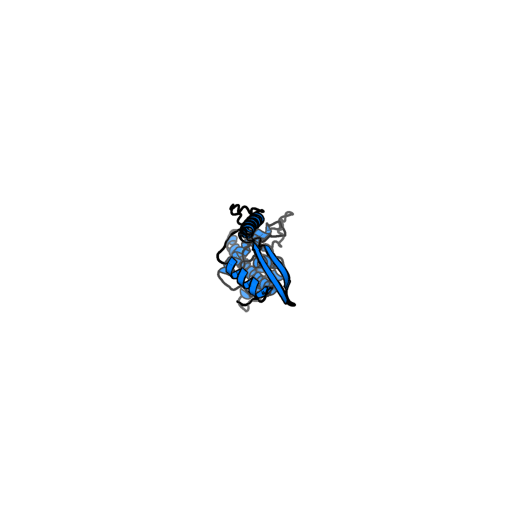94 162 VAL A CA 1
ATOM 1219 C C . VAL A 1 162 ? 20.523 7.930 -20.225 1.00 74.94 162 VAL A C 1
ATOM 1221 O O . VAL A 1 162 ? 20.247 9.126 -20.168 1.00 74.94 162 VAL A O 1
ATOM 1224 N N . GLN A 1 163 ? 21.664 7.437 -19.746 1.00 70.62 163 GLN A N 1
ATOM 1225 C CA . GLN A 1 163 ? 22.785 8.314 -19.451 1.00 70.62 163 GLN A CA 1
ATOM 1226 C C . GLN A 1 163 ? 23.243 8.900 -20.783 1.00 70.62 163 GLN A C 1
ATOM 1228 O O . GLN A 1 163 ? 23.917 8.235 -21.570 1.00 70.62 163 GLN A O 1
ATOM 1233 N N . ALA A 1 164 ? 22.835 10.137 -21.058 1.00 59.81 164 ALA A N 1
ATOM 1234 C CA . ALA A 1 164 ? 23.455 10.955 -22.081 1.00 59.81 164 ALA A CA 1
ATOM 1235 C C . ALA A 1 164 ? 24.873 11.281 -21.597 1.00 59.81 164 ALA A C 1
ATOM 1237 O O . ALA A 1 164 ? 25.160 12.378 -21.127 1.00 59.81 164 ALA A O 1
ATOM 1238 N N . SER A 1 165 ? 25.764 10.291 -21.651 1.00 61.22 165 SER A N 1
ATOM 1239 C CA . SER A 1 165 ? 27.185 10.572 -21.663 1.00 61.22 165 SER A CA 1
ATOM 1240 C C . SER A 1 165 ? 27.395 11.463 -22.875 1.00 61.22 165 SER A C 1
ATOM 1242 O O . SER A 1 165 ? 27.075 11.070 -23.997 1.00 61.22 165 SER A O 1
ATOM 1244 N N . VAL A 1 166 ? 27.912 12.669 -22.663 1.00 56.84 166 VAL A N 1
ATOM 1245 C CA . VAL A 1 166 ? 28.297 13.608 -23.727 1.00 56.84 166 VAL A CA 1
ATOM 1246 C C . VAL A 1 166 ? 29.534 13.071 -24.481 1.00 56.84 166 VAL A C 1
ATOM 1248 O O . VAL A 1 166 ? 30.364 13.811 -24.988 1.00 56.84 166 VAL A O 1
ATOM 1251 N N . PHE A 1 167 ? 29.683 11.748 -24.577 1.00 58.38 167 PHE A N 1
ATOM 1252 C CA . PHE A 1 167 ? 30.519 11.095 -25.561 1.00 58.38 167 PHE A CA 1
ATOM 1253 C C . PHE A 1 167 ? 29.799 11.170 -26.903 1.00 58.38 167 PHE A C 1
ATOM 1255 O O . PHE A 1 167 ? 29.003 10.307 -27.277 1.00 58.38 167 PHE A O 1
ATOM 1262 N N . GLN A 1 168 ? 30.087 12.235 -27.645 1.00 52.34 168 GLN A N 1
ATOM 1263 C CA . GLN A 1 168 ? 29.748 12.323 -29.056 1.00 52.34 168 GLN A CA 1
ATOM 1264 C C . GLN A 1 168 ? 30.600 11.310 -29.831 1.00 52.34 168 GLN A C 1
ATOM 1266 O O . GLN A 1 168 ? 31.634 11.640 -30.407 1.00 52.34 168 GLN A O 1
ATOM 1271 N N . VAL A 1 169 ? 30.174 10.047 -29.854 1.00 59.72 169 VAL A N 1
ATOM 1272 C CA . VAL A 1 169 ? 30.690 9.078 -30.822 1.00 59.72 169 VAL A CA 1
ATOM 1273 C C . VAL A 1 169 ? 30.072 9.444 -32.167 1.00 59.72 169 VAL A C 1
ATOM 1275 O O . VAL A 1 169 ? 28.989 8.984 -32.526 1.00 59.72 169 VAL A O 1
ATOM 1278 N N . ALA A 1 170 ? 30.735 10.341 -32.893 1.00 62.50 170 ALA A N 1
ATOM 1279 C CA . ALA A 1 170 ? 30.343 10.721 -34.240 1.00 62.50 170 ALA A CA 1
ATOM 1280 C C . ALA A 1 170 ? 30.414 9.483 -35.148 1.00 62.50 170 ALA A C 1
ATOM 1282 O O . ALA A 1 170 ? 31.481 9.054 -35.591 1.00 62.50 170 ALA A O 1
ATOM 1283 N N . ARG A 1 171 ? 29.261 8.870 -35.420 1.00 61.00 171 ARG A N 1
ATOM 1284 C CA . ARG A 1 171 ? 29.137 7.803 -36.413 1.00 61.00 171 ARG A CA 1
ATOM 1285 C C . ARG A 1 171 ? 29.270 8.440 -37.791 1.00 61.00 171 ARG A C 1
ATOM 1287 O O . ARG A 1 171 ? 28.284 8.916 -38.332 1.00 61.00 171 ARG A O 1
ATOM 1294 N N . ALA A 1 172 ? 30.481 8.470 -38.345 1.00 68.94 172 ALA A N 1
ATOM 1295 C CA . ALA A 1 172 ? 30.723 8.993 -39.688 1.00 68.94 172 ALA A CA 1
ATOM 1296 C C . ALA A 1 172 ? 30.059 8.077 -40.746 1.00 68.94 172 ALA A C 1
ATOM 1298 O O . ALA A 1 172 ? 30.536 6.953 -40.953 1.00 68.94 172 ALA A O 1
ATOM 1299 N N . PRO A 1 173 ? 28.987 8.515 -41.440 1.00 69.62 173 PRO A N 1
ATOM 1300 C CA . PRO A 1 173 ? 28.193 7.663 -42.334 1.00 69.62 173 PRO A CA 1
ATOM 1301 C C . PRO A 1 173 ? 28.883 7.303 -43.668 1.00 69.62 173 PRO A C 1
ATOM 1303 O O . PRO A 1 173 ? 28.246 6.749 -44.554 1.00 69.62 173 PRO A O 1
ATOM 1306 N N . GLY A 1 174 ? 30.189 7.557 -43.814 1.00 78.25 174 GLY A N 1
ATOM 1307 C CA . GLY A 1 174 ? 30.985 7.209 -45.001 1.00 78.25 174 GLY A CA 1
ATOM 1308 C C . GLY A 1 174 ? 32.095 6.183 -44.759 1.00 78.25 174 GLY A C 1
ATOM 1309 O O . GLY A 1 174 ? 32.748 5.762 -45.712 1.00 78.25 174 GLY A O 1
ATOM 1310 N N . LYS A 1 175 ? 32.315 5.747 -43.508 1.00 82.94 175 LYS A N 1
ATOM 1311 C CA . LYS A 1 175 ? 33.453 4.887 -43.136 1.00 82.94 175 LYS A CA 1
ATOM 1312 C C . LYS A 1 175 ? 33.553 3.627 -44.009 1.00 82.94 175 LYS A C 1
ATOM 1314 O O . LYS A 1 175 ? 34.623 3.308 -44.515 1.00 82.94 175 LYS A O 1
ATOM 1319 N N . ASN A 1 176 ? 32.435 2.933 -44.217 1.00 85.69 176 ASN A N 1
ATOM 1320 C CA . ASN A 1 176 ? 32.419 1.674 -44.967 1.00 85.69 176 ASN A CA 1
ATOM 1321 C C . ASN A 1 176 ? 32.739 1.866 -46.459 1.00 85.69 176 ASN A C 1
ATOM 1323 O O . ASN A 1 176 ? 33.401 1.017 -47.046 1.00 85.69 176 ASN A O 1
ATOM 1327 N N . ILE A 1 177 ? 32.321 2.989 -47.054 1.00 88.50 177 ILE A N 1
ATOM 1328 C CA . ILE A 1 177 ? 32.588 3.315 -48.464 1.00 88.50 177 ILE A CA 1
ATOM 1329 C C . ILE A 1 177 ? 34.080 3.594 -48.668 1.00 88.50 177 ILE A C 1
ATOM 1331 O O . ILE A 1 177 ? 34.671 3.103 -49.626 1.00 88.50 177 ILE A O 1
ATOM 1335 N N . VAL A 1 178 ? 34.708 4.318 -47.736 1.00 90.81 178 VAL A N 1
ATOM 1336 C CA . VAL A 1 178 ? 36.153 4.591 -47.779 1.00 90.81 178 VAL A CA 1
ATOM 1337 C C . VAL A 1 178 ? 36.956 3.294 -47.675 1.00 90.81 178 VAL A C 1
ATOM 1339 O O . VAL A 1 178 ? 37.847 3.070 -48.488 1.00 90.81 178 VAL A O 1
ATOM 1342 N N . TYR A 1 179 ? 36.613 2.401 -46.739 1.00 91.94 179 TYR A N 1
ATOM 1343 C CA . TYR A 1 179 ? 37.296 1.107 -46.626 1.00 91.94 179 TYR A CA 1
ATOM 1344 C C . TYR A 1 179 ? 37.118 0.237 -47.872 1.00 91.94 179 TYR A C 1
ATOM 1346 O O . TYR A 1 179 ? 38.089 -0.370 -48.321 1.00 91.94 179 TYR A O 1
ATOM 1354 N N . LEU A 1 180 ? 35.919 0.212 -48.463 1.00 93.12 180 LEU A N 1
ATOM 1355 C CA . LEU A 1 180 ? 35.679 -0.479 -49.731 1.00 93.12 180 LEU A CA 1
ATOM 1356 C C . LEU A 1 180 ? 36.575 0.087 -50.847 1.00 93.12 180 LEU A C 1
ATOM 1358 O O . LEU A 1 180 ? 37.193 -0.676 -51.587 1.00 93.12 180 LEU A O 1
ATOM 1362 N N . GLY A 1 181 ? 36.699 1.416 -50.925 1.00 93.38 181 GLY A N 1
ATOM 1363 C CA . GLY A 1 181 ? 37.587 2.100 -51.865 1.00 93.38 181 GLY A CA 1
ATOM 1364 C C . GLY A 1 181 ? 39.059 1.737 -51.664 1.00 93.38 181 GLY A C 1
ATOM 1365 O O . GLY A 1 181 ? 39.746 1.417 -52.633 1.00 93.38 181 GLY A O 1
ATOM 1366 N N . CYS A 1 182 ? 39.537 1.701 -50.416 1.00 94.06 182 CYS A N 1
ATOM 1367 C CA . CYS A 1 182 ? 40.905 1.277 -50.105 1.00 94.06 182 CYS A CA 1
ATOM 1368 C C . CYS A 1 182 ? 41.172 -0.174 -50.535 1.00 94.06 182 CYS A C 1
ATOM 1370 O O . CYS A 1 182 ? 42.223 -0.457 -51.105 1.00 94.06 182 CYS A O 1
ATOM 1372 N N . VAL A 1 183 ? 40.224 -1.090 -50.311 1.00 95.12 183 VAL A N 1
ATOM 1373 C CA . VAL A 1 183 ? 40.348 -2.495 -50.735 1.00 95.12 183 VAL A CA 1
ATOM 1374 C C . VAL A 1 183 ? 40.396 -2.614 -52.262 1.00 95.12 183 VAL A C 1
ATOM 1376 O O . VAL A 1 183 ? 41.253 -3.322 -52.791 1.00 95.12 183 VAL A O 1
ATOM 1379 N N . LEU A 1 184 ? 39.527 -1.892 -52.976 1.00 93.31 184 LEU A N 1
ATOM 1380 C CA . LEU A 1 184 ? 39.520 -1.862 -54.443 1.00 93.31 184 LEU A CA 1
ATOM 1381 C C . LEU A 1 184 ? 40.818 -1.284 -55.020 1.00 93.31 184 LEU A C 1
ATOM 1383 O O . LEU A 1 184 ? 41.330 -1.820 -56.000 1.00 93.31 184 LEU A O 1
ATOM 1387 N N . LEU A 1 185 ? 41.384 -0.243 -54.401 1.00 94.44 185 LEU A N 1
ATOM 1388 C CA . LEU A 1 185 ? 42.676 0.320 -54.807 1.00 94.44 185 LEU A CA 1
ATOM 1389 C C . LEU A 1 185 ? 43.811 -0.694 -54.671 1.00 94.44 185 LEU A C 1
ATOM 1391 O O . LEU A 1 185 ? 44.594 -0.865 -55.604 1.00 94.44 185 LEU A O 1
ATOM 1395 N N . ILE A 1 186 ? 43.878 -1.395 -53.536 1.00 93.88 186 ILE A N 1
ATOM 1396 C CA . ILE A 1 186 ? 44.876 -2.445 -53.310 1.00 93.88 186 ILE A CA 1
ATOM 1397 C C . ILE A 1 186 ? 44.733 -3.529 -54.389 1.00 93.88 186 ILE A C 1
ATOM 1399 O O . ILE A 1 186 ? 45.706 -3.839 -55.075 1.00 93.88 186 ILE A O 1
ATOM 1403 N N . LEU A 1 187 ? 43.519 -4.040 -54.616 1.00 93.69 187 LEU A N 1
ATOM 1404 C CA . LEU A 1 187 ? 43.242 -5.036 -55.661 1.00 93.69 187 LEU A CA 1
ATOM 1405 C C . LEU A 1 187 ? 43.608 -4.555 -57.071 1.00 93.69 187 LEU A C 1
ATOM 1407 O O . LEU A 1 187 ? 44.131 -5.341 -57.862 1.00 93.69 187 LEU A O 1
ATOM 1411 N N . GLY A 1 188 ? 43.369 -3.282 -57.389 1.00 91.88 188 GLY A N 1
ATOM 1412 C CA . GLY A 1 188 ? 43.737 -2.683 -58.671 1.00 91.88 188 GLY A CA 1
ATOM 1413 C C . GLY A 1 188 ? 45.250 -2.664 -58.891 1.00 91.88 188 GLY A C 1
ATOM 1414 O O . GLY A 1 188 ? 45.723 -3.092 -59.943 1.00 91.88 188 GLY A O 1
ATOM 1415 N N . VAL A 1 189 ? 46.020 -2.255 -57.876 1.00 90.06 189 VAL A N 1
ATOM 1416 C CA . VAL A 1 189 ? 47.493 -2.272 -57.926 1.00 90.06 189 VAL A CA 1
ATOM 1417 C C . VAL A 1 189 ? 48.020 -3.701 -58.079 1.00 90.06 189 VAL A C 1
ATOM 1419 O O . VAL A 1 189 ? 48.889 -3.948 -58.916 1.00 90.06 189 VAL A O 1
ATOM 1422 N N . PHE A 1 190 ? 47.470 -4.663 -57.331 1.00 88.88 190 PHE A N 1
ATOM 1423 C CA . PHE A 1 190 ? 47.826 -6.075 -57.492 1.00 88.88 190 PHE A CA 1
ATOM 1424 C C . PHE A 1 190 ? 47.491 -6.587 -58.896 1.00 88.88 190 PHE A C 1
ATOM 1426 O O . PHE A 1 190 ? 48.333 -7.215 -59.531 1.00 88.88 190 PHE A O 1
ATOM 1433 N N . SER A 1 191 ? 46.310 -6.270 -59.425 1.00 84.69 191 SER A N 1
ATOM 1434 C CA . SER A 1 191 ? 45.918 -6.679 -60.777 1.00 84.69 191 SER A CA 1
ATOM 1435 C C . SER A 1 191 ? 46.864 -6.102 -61.829 1.00 84.69 191 SER A C 1
ATOM 1437 O O . SER A 1 191 ? 47.334 -6.837 -62.687 1.00 84.69 191 SER A O 1
ATOM 1439 N N . MET A 1 192 ? 47.240 -4.826 -61.721 1.00 83.62 192 MET A N 1
ATOM 1440 C CA . MET A 1 192 ? 48.197 -4.198 -62.638 1.00 83.62 192 MET A CA 1
ATOM 1441 C C . MET A 1 192 ? 49.590 -4.849 -62.595 1.00 83.62 192 MET A C 1
ATOM 1443 O O . MET A 1 192 ? 50.258 -4.942 -63.622 1.00 83.62 192 MET A O 1
ATOM 1447 N N . LEU A 1 193 ? 50.051 -5.299 -61.424 1.00 78.75 193 LEU A N 1
ATOM 1448 C CA . LEU A 1 193 ? 51.371 -5.925 -61.276 1.00 78.75 193 LEU A CA 1
ATOM 1449 C C . LEU A 1 193 ? 51.394 -7.410 -61.671 1.00 78.75 193 LEU A C 1
ATOM 1451 O O . LEU A 1 193 ? 52.419 -7.896 -62.164 1.00 78.75 193 LEU A O 1
ATOM 1455 N N . TYR A 1 194 ? 50.297 -8.135 -61.437 1.00 77.25 194 TYR A N 1
ATOM 1456 C CA . TYR A 1 194 ? 50.238 -9.591 -61.594 1.00 77.25 194 TYR A CA 1
ATOM 1457 C C . TYR A 1 194 ? 49.513 -10.056 -62.862 1.00 77.25 194 TYR A C 1
ATOM 1459 O O . TYR A 1 194 ? 49.855 -11.122 -63.376 1.00 77.25 194 TYR A O 1
ATOM 1467 N N . VAL A 1 195 ? 48.578 -9.279 -63.419 1.00 73.44 195 VAL A N 1
ATOM 1468 C CA . VAL A 1 195 ? 47.968 -9.580 -64.723 1.00 73.44 195 VAL A CA 1
ATOM 1469 C C . VAL A 1 195 ? 48.963 -9.194 -65.810 1.00 73.44 195 VAL A C 1
ATOM 1471 O O . VAL A 1 195 ? 49.169 -8.023 -66.119 1.00 73.44 195 VAL A O 1
ATOM 1474 N N . ARG A 1 196 ? 49.628 -10.203 -66.371 1.00 70.38 196 ARG A N 1
ATOM 1475 C CA . ARG A 1 196 ? 50.633 -10.030 -67.422 1.00 70.38 196 ARG A CA 1
ATOM 1476 C C . ARG A 1 196 ? 50.059 -10.442 -68.764 1.00 70.38 196 ARG A C 1
ATOM 1478 O O . ARG A 1 196 ? 49.525 -11.538 -68.902 1.00 70.38 196 ARG A O 1
ATOM 1485 N N . GLU A 1 197 ? 50.256 -9.602 -69.770 1.00 70.06 197 GLU A N 1
ATOM 1486 C CA . GLU A 1 197 ? 49.998 -9.985 -71.153 1.00 70.06 197 GLU A CA 1
ATOM 1487 C C . GLU A 1 197 ? 51.119 -10.921 -71.637 1.00 70.06 197 GLU A C 1
ATOM 1489 O O . GLU A 1 197 ? 52.303 -10.570 -71.611 1.00 70.06 197 GLU A O 1
ATOM 1494 N N . ARG A 1 198 ? 50.752 -12.135 -72.058 1.00 71.31 198 ARG A N 1
ATOM 1495 C CA . ARG A 1 198 ? 51.651 -13.111 -72.686 1.00 71.31 198 ARG A CA 1
ATOM 1496 C C . ARG A 1 198 ? 51.106 -13.423 -74.074 1.00 71.31 198 ARG A C 1
ATOM 1498 O O . ARG A 1 198 ? 49.935 -13.774 -74.196 1.00 71.31 198 ARG A O 1
ATOM 1505 N N . ARG A 1 199 ? 51.939 -13.305 -75.112 1.00 77.00 199 ARG A N 1
ATOM 1506 C CA . ARG A 1 199 ? 51.546 -13.622 -76.493 1.00 77.00 199 ARG A CA 1
ATOM 1507 C C . ARG A 1 199 ? 52.305 -14.853 -76.970 1.00 77.00 199 ARG A C 1
ATOM 1509 O O . ARG A 1 199 ? 53.534 -14.832 -77.044 1.00 77.00 199 ARG A O 1
ATOM 1516 N N . VAL A 1 200 ? 51.563 -15.910 -77.286 1.00 75.38 200 VAL A N 1
ATOM 1517 C CA . VAL A 1 200 ? 52.085 -17.152 -77.869 1.00 75.38 200 VAL A CA 1
ATOM 1518 C C . VAL A 1 200 ? 51.653 -17.208 -79.325 1.00 75.38 200 VAL A C 1
ATOM 1520 O O . VAL A 1 200 ? 50.474 -17.043 -79.630 1.00 75.38 200 VAL A O 1
ATOM 1523 N N . TRP A 1 201 ? 52.605 -17.463 -80.212 1.00 77.94 201 TRP A N 1
ATOM 1524 C CA . TRP A 1 201 ? 52.366 -17.692 -81.629 1.00 77.94 201 TRP A CA 1
ATOM 1525 C C . TRP A 1 201 ? 52.691 -19.148 -81.940 1.00 77.94 201 TRP A C 1
ATOM 1527 O O . TRP A 1 201 ? 53.793 -19.610 -81.645 1.00 77.94 201 TRP A O 1
ATOM 1537 N N . VAL A 1 202 ? 51.744 -19.869 -82.537 1.00 75.50 202 VAL A N 1
ATOM 1538 C CA . VAL A 1 202 ? 51.945 -21.243 -83.013 1.00 75.50 202 VAL A CA 1
ATOM 1539 C C . VAL A 1 202 ? 51.757 -21.239 -84.519 1.00 75.50 202 VAL A C 1
ATOM 1541 O O . VAL A 1 202 ? 50.713 -20.832 -85.023 1.00 75.50 202 VAL A O 1
ATOM 1544 N N . TRP A 1 203 ? 52.784 -21.667 -85.238 1.00 77.19 203 TRP A N 1
ATOM 1545 C CA . TRP A 1 203 ? 52.805 -21.705 -86.688 1.00 77.19 203 TRP A CA 1
ATOM 1546 C C . TRP A 1 203 ? 52.947 -23.151 -87.157 1.00 77.19 203 TRP A C 1
ATOM 1548 O O . TRP A 1 203 ? 53.927 -23.814 -86.830 1.00 77.19 203 TRP A O 1
ATOM 1558 N N . ILE A 1 204 ? 51.976 -23.648 -87.924 1.00 74.38 204 ILE A N 1
ATOM 1559 C CA . ILE A 1 204 ? 51.917 -25.050 -88.359 1.00 74.38 204 ILE A CA 1
ATOM 1560 C C . ILE A 1 204 ? 52.085 -25.102 -89.881 1.00 74.38 204 ILE A C 1
ATOM 1562 O O . ILE A 1 204 ? 51.361 -24.422 -90.607 1.00 74.38 204 ILE A O 1
ATOM 1566 N N . ARG A 1 205 ? 53.035 -25.904 -90.379 1.00 77.06 205 ARG A N 1
ATOM 1567 C CA . ARG A 1 205 ? 53.226 -26.188 -91.813 1.00 77.06 205 ARG A CA 1
ATOM 1568 C C . ARG A 1 205 ? 53.236 -27.697 -92.073 1.00 77.06 205 ARG A C 1
ATOM 1570 O O . ARG A 1 205 ? 53.804 -28.436 -91.273 1.00 77.06 205 ARG A O 1
ATOM 1577 N N . PRO A 1 206 ? 52.652 -28.172 -93.182 1.00 68.69 206 PRO A N 1
ATOM 1578 C CA . PRO A 1 206 ? 52.771 -29.569 -93.586 1.00 68.69 206 PRO A CA 1
ATOM 1579 C C . PRO A 1 206 ? 54.163 -29.845 -94.177 1.00 68.69 206 PRO A C 1
ATOM 1581 O O . PRO A 1 206 ? 54.636 -29.086 -95.022 1.00 68.69 206 PRO A O 1
ATOM 1584 N N . GLN A 1 207 ? 54.807 -30.931 -93.749 1.00 63.31 207 GLN A N 1
ATOM 1585 C CA . GLN A 1 207 ? 56.077 -31.421 -94.290 1.00 63.31 207 GLN A CA 1
ATOM 1586 C C . GLN A 1 207 ? 56.064 -32.958 -94.303 1.00 63.31 207 GLN A C 1
ATOM 1588 O O . GLN A 1 207 ? 55.799 -33.583 -93.280 1.00 63.31 207 GLN A O 1
ATOM 1593 N N . ASP A 1 208 ? 56.294 -33.562 -95.473 1.00 55.94 208 ASP A N 1
ATOM 1594 C CA . ASP A 1 208 ? 56.397 -35.018 -95.692 1.00 55.94 208 ASP A CA 1
ATOM 1595 C C . ASP A 1 208 ? 55.300 -35.863 -95.013 1.00 55.94 208 ASP A C 1
ATOM 1597 O O . ASP A 1 208 ? 55.563 -36.830 -94.297 1.00 55.94 208 ASP A O 1
ATOM 1601 N N . GLY A 1 209 ? 54.034 -35.474 -95.210 1.00 62.56 209 GLY A N 1
ATOM 1602 C CA . GLY A 1 209 ? 52.874 -36.196 -94.669 1.00 62.56 209 GLY A CA 1
ATOM 1603 C C . GLY A 1 209 ? 52.676 -36.062 -93.152 1.00 62.56 209 GLY A C 1
ATOM 1604 O O . GLY A 1 209 ? 51.791 -36.711 -92.597 1.00 62.56 209 GLY A O 1
ATOM 1605 N N . LYS A 1 210 ? 53.459 -35.210 -92.477 1.00 66.62 210 LYS A N 1
ATOM 1606 C CA . LYS A 1 210 ? 53.324 -34.863 -91.055 1.00 66.62 210 LYS A CA 1
ATOM 1607 C C . LYS A 1 210 ? 53.149 -33.348 -90.884 1.00 66.62 210 LYS A C 1
ATOM 1609 O O . LYS A 1 210 ? 53.500 -32.557 -91.758 1.00 66.62 210 LYS A O 1
ATOM 1614 N N . ALA A 1 211 ? 52.573 -32.928 -89.760 1.00 66.56 211 ALA A N 1
ATOM 1615 C CA . ALA A 1 211 ? 52.452 -31.514 -89.409 1.00 66.56 211 ALA A CA 1
ATOM 1616 C C . ALA A 1 211 ? 53.677 -31.076 -88.593 1.00 66.56 211 ALA A C 1
ATOM 1618 O O . ALA A 1 211 ? 53.936 -31.631 -87.528 1.00 66.56 211 ALA A O 1
ATOM 1619 N N . HIS A 1 212 ? 54.418 -30.080 -89.077 1.00 68.81 212 HIS A N 1
ATOM 1620 C CA . HIS A 1 212 ? 55.503 -29.442 -88.339 1.00 68.81 212 HIS A CA 1
ATOM 1621 C C . HIS A 1 212 ? 54.974 -28.172 -87.667 1.00 68.81 212 HIS A C 1
ATOM 1623 O O . HIS A 1 212 ? 54.523 -27.247 -88.347 1.00 68.81 212 HIS A O 1
ATOM 1629 N N . ALA A 1 213 ? 55.020 -28.120 -86.336 1.00 71.69 213 ALA A N 1
ATOM 1630 C CA . ALA A 1 213 ? 54.584 -26.966 -85.557 1.00 71.69 213 ALA A CA 1
ATOM 1631 C C . ALA A 1 213 ? 55.792 -26.245 -84.944 1.00 71.69 213 ALA A C 1
ATOM 1633 O O . ALA A 1 213 ? 56.607 -26.851 -84.253 1.00 71.69 213 ALA A O 1
ATOM 1634 N N . THR A 1 214 ? 55.892 -24.939 -85.175 1.00 74.50 214 THR A N 1
ATOM 1635 C CA . THR A 1 214 ? 56.883 -24.053 -84.559 1.00 74.50 214 THR A CA 1
ATOM 1636 C C . THR A 1 214 ? 56.160 -23.103 -83.612 1.00 74.50 214 THR A C 1
ATOM 1638 O O . THR A 1 214 ? 55.209 -22.435 -84.017 1.00 74.50 214 THR A O 1
ATOM 1641 N N . MET A 1 215 ? 56.606 -23.018 -82.359 1.00 74.06 215 MET A N 1
ATOM 1642 C CA . MET A 1 215 ? 56.051 -22.091 -81.370 1.00 74.06 215 MET A CA 1
ATOM 1643 C C . MET A 1 215 ? 57.057 -20.995 -81.027 1.00 74.06 215 MET A C 1
ATOM 1645 O O . MET A 1 215 ? 58.234 -21.271 -80.810 1.00 74.06 215 MET A O 1
ATOM 1649 N N . ALA A 1 216 ? 56.577 -19.756 -80.944 1.00 76.56 216 ALA A N 1
ATOM 1650 C CA . ALA A 1 216 ? 57.326 -18.604 -80.461 1.00 76.56 216 ALA A CA 1
ATOM 1651 C C . ALA A 1 216 ? 56.539 -17.908 -79.343 1.00 76.56 216 ALA A C 1
ATOM 1653 O O . ALA A 1 216 ? 55.334 -17.680 -79.462 1.00 76.56 216 ALA A O 1
ATOM 1654 N N . LEU A 1 217 ? 57.218 -17.551 -78.254 1.00 74.12 217 LEU A N 1
ATOM 1655 C CA . LEU A 1 217 ? 56.641 -16.823 -77.124 1.00 74.12 217 LEU A CA 1
ATOM 1656 C C . LEU A 1 217 ? 57.279 -15.434 -77.034 1.00 74.12 217 LEU A C 1
ATOM 1658 O O . LEU A 1 217 ? 58.499 -15.303 -77.084 1.00 74.12 217 LEU A O 1
ATOM 1662 N N . SER A 1 218 ? 56.453 -14.403 -76.854 1.00 75.00 218 SER A N 1
ATOM 1663 C CA . SER A 1 218 ? 56.905 -13.053 -76.516 1.00 75.00 218 SER A CA 1
ATOM 1664 C C . SER A 1 218 ? 56.315 -12.627 -75.174 1.00 75.00 218 SER A C 1
ATOM 1666 O O . SER A 1 218 ? 55.102 -12.716 -74.951 1.00 75.00 218 SER A O 1
ATOM 1668 N N . THR A 1 219 ? 57.178 -12.169 -74.265 1.00 69.81 219 THR A N 1
ATOM 1669 C CA . THR A 1 219 ? 56.789 -11.634 -72.956 1.00 69.81 219 THR A CA 1
ATOM 1670 C C . THR A 1 219 ? 57.464 -10.285 -72.720 1.00 69.81 219 THR A C 1
ATOM 1672 O O . THR A 1 219 ? 58.611 -10.070 -73.103 1.00 69.81 219 THR A O 1
ATOM 1675 N N . ASN A 1 220 ? 56.745 -9.351 -72.090 1.00 64.25 220 ASN A N 1
ATOM 1676 C CA . ASN A 1 220 ? 57.234 -7.986 -71.849 1.00 64.25 220 ASN A CA 1
ATOM 1677 C C . ASN A 1 220 ? 58.364 -7.933 -70.789 1.00 64.25 220 ASN A C 1
ATOM 1679 O O . ASN A 1 220 ? 59.206 -7.041 -70.821 1.00 64.25 220 ASN A O 1
ATOM 1683 N N . ARG A 1 221 ? 58.429 -8.910 -69.867 1.00 64.56 221 ARG A N 1
ATOM 1684 C CA . ARG A 1 221 ? 59.484 -9.029 -68.841 1.00 64.56 221 ARG A CA 1
ATOM 1685 C C . ARG A 1 221 ? 60.062 -10.446 -68.810 1.00 64.56 221 ARG A C 1
ATOM 1687 O O . ARG A 1 221 ? 59.320 -11.401 -68.581 1.00 64.56 221 ARG A O 1
ATOM 1694 N N . LYS A 1 222 ? 61.386 -10.574 -68.970 1.00 57.59 222 LYS A N 1
ATOM 1695 C CA . LYS A 1 222 ? 62.107 -11.853 -68.855 1.00 57.59 222 LYS A CA 1
ATOM 1696 C C . LYS A 1 222 ? 62.098 -12.299 -67.387 1.00 57.59 222 LYS A C 1
ATOM 1698 O O . LYS A 1 222 ? 62.615 -11.597 -66.525 1.00 57.59 222 LYS A O 1
ATOM 1703 N N . THR A 1 223 ? 61.466 -13.432 -67.095 1.00 61.88 223 THR A N 1
ATOM 1704 C CA . THR A 1 223 ? 61.390 -14.013 -65.742 1.00 61.88 223 THR A CA 1
ATOM 1705 C C . THR A 1 223 ? 61.874 -15.454 -65.777 1.00 61.88 223 THR A C 1
ATOM 1707 O O . THR A 1 223 ? 61.707 -16.119 -66.796 1.00 61.88 223 THR A O 1
ATOM 1710 N N . LEU A 1 224 ? 62.478 -15.917 -64.678 1.00 59.09 224 LEU A N 1
ATOM 1711 C CA . LEU A 1 224 ? 63.112 -17.239 -64.581 1.00 59.09 224 LEU A CA 1
ATOM 1712 C C . LEU A 1 224 ? 62.128 -18.398 -64.854 1.00 59.09 224 LEU A C 1
ATOM 1714 O O . LEU A 1 224 ? 62.520 -19.428 -65.390 1.00 59.09 224 LEU A O 1
ATOM 1718 N N . ASP A 1 225 ? 60.842 -18.207 -64.538 1.00 63.41 225 ASP A N 1
ATOM 1719 C CA . ASP A 1 225 ? 59.791 -19.210 -64.756 1.00 63.41 225 ASP A CA 1
ATOM 1720 C C . ASP A 1 225 ? 59.208 -19.208 -66.179 1.00 63.41 225 ASP A C 1
ATOM 1722 O O . ASP A 1 225 ? 58.537 -20.163 -66.564 1.00 63.41 225 ASP A O 1
ATOM 1726 N N . GLY A 1 226 ? 59.487 -18.183 -66.995 1.00 65.31 226 GLY A N 1
ATOM 1727 C CA . GLY A 1 226 ? 58.957 -18.096 -68.360 1.00 65.31 226 GLY A CA 1
ATOM 1728 C C . GLY A 1 226 ? 59.490 -19.190 -69.291 1.00 65.31 226 GLY A C 1
ATOM 1729 O O . GLY A 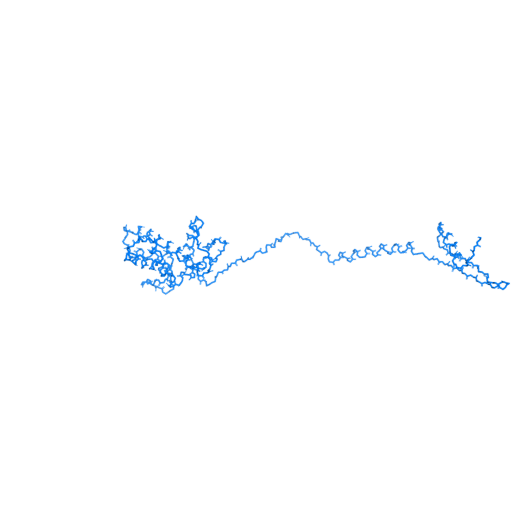1 226 ? 58.760 -19.662 -70.157 1.00 65.31 226 GLY A O 1
ATOM 1730 N N . GLU A 1 227 ? 60.736 -19.628 -69.089 1.00 66.25 227 GLU A N 1
ATOM 1731 C CA . GLU A 1 227 ? 61.338 -20.732 -69.852 1.00 66.25 227 GLU A CA 1
ATOM 1732 C C . GLU A 1 227 ? 60.729 -22.085 -69.446 1.00 66.25 227 GLU A C 1
ATOM 1734 O O . GLU A 1 227 ? 60.398 -22.897 -70.306 1.00 66.25 227 GLU A O 1
ATOM 1739 N N . ARG A 1 228 ? 60.470 -22.298 -68.146 1.00 69.88 228 ARG A N 1
ATOM 1740 C CA . ARG A 1 228 ? 59.812 -23.517 -67.640 1.00 69.88 228 ARG A CA 1
ATOM 1741 C C . ARG A 1 228 ? 58.370 -23.643 -68.130 1.00 69.88 228 ARG A C 1
ATOM 1743 O O . ARG A 1 228 ? 57.951 -24.723 -68.536 1.00 69.88 228 ARG A O 1
ATOM 1750 N N . GLU A 1 229 ? 57.616 -22.546 -68.107 1.00 70.88 229 GLU A N 1
ATOM 1751 C CA . GLU A 1 229 ? 56.250 -22.506 -68.638 1.00 70.88 229 GLU A CA 1
ATOM 1752 C C . GLU A 1 229 ? 56.224 -22.702 -70.161 1.00 70.88 229 GLU A C 1
ATOM 1754 O O . GLU A 1 229 ? 55.313 -23.353 -70.670 1.00 70.88 229 GLU A O 1
ATOM 1759 N N . PHE A 1 230 ? 57.214 -22.182 -70.899 1.00 71.56 230 PHE A N 1
ATOM 1760 C CA . PHE A 1 230 ? 57.332 -22.405 -72.343 1.00 71.56 230 PHE A CA 1
ATOM 1761 C C . PHE A 1 230 ? 57.579 -23.877 -72.678 1.00 71.56 230 PHE A C 1
ATOM 1763 O O . PHE A 1 230 ? 56.921 -24.403 -73.571 1.00 71.56 230 PHE A O 1
ATOM 1770 N N . GLU A 1 231 ? 58.451 -24.559 -71.932 1.00 71.69 231 GLU A N 1
ATOM 1771 C CA . GLU A 1 231 ? 58.674 -26.000 -72.097 1.00 71.69 231 GLU A CA 1
ATOM 1772 C C . GLU A 1 231 ? 57.419 -26.818 -71.755 1.00 71.69 231 GLU A C 1
ATOM 1774 O O . GLU A 1 231 ? 57.051 -27.732 -72.493 1.00 71.69 231 GLU A O 1
ATOM 1779 N N . GLN A 1 232 ? 56.675 -26.443 -70.706 1.00 75.75 232 GLN A N 1
ATOM 1780 C CA . GLN A 1 232 ? 55.375 -27.063 -70.412 1.00 75.75 232 GLN A CA 1
ATOM 1781 C C . GLN A 1 232 ? 54.351 -26.827 -71.532 1.00 75.75 232 GLN A C 1
ATOM 1783 O O . GLN A 1 232 ? 53.631 -27.748 -71.917 1.00 75.75 232 GLN A O 1
ATOM 1788 N N . LEU A 1 233 ? 54.287 -25.613 -72.085 1.00 72.94 233 LEU A N 1
ATOM 1789 C CA . LEU A 1 233 ? 53.416 -25.281 -73.215 1.00 72.94 233 LEU A CA 1
ATOM 1790 C C . LEU A 1 233 ? 53.827 -26.035 -74.486 1.00 72.94 233 LEU A C 1
ATOM 1792 O O . LEU A 1 233 ? 52.954 -26.530 -75.192 1.00 72.94 233 LEU A O 1
ATOM 1796 N N . LYS A 1 234 ? 55.128 -26.193 -74.753 1.00 71.75 234 LYS A N 1
ATOM 1797 C CA . LYS A 1 234 ? 55.668 -26.984 -75.875 1.00 71.75 234 LYS A CA 1
ATOM 1798 C C . LYS A 1 234 ? 55.246 -28.444 -75.737 1.00 71.75 234 LYS A C 1
ATOM 1800 O O . LYS A 1 234 ? 54.753 -29.030 -76.702 1.00 71.75 234 LYS A O 1
ATOM 1805 N N . HIS A 1 235 ? 55.352 -28.997 -74.531 1.00 71.06 235 HIS A N 1
ATOM 1806 C CA . HIS A 1 235 ? 54.944 -30.367 -74.251 1.00 71.06 235 HIS A CA 1
ATOM 1807 C C . HIS A 1 235 ? 53.429 -30.571 -74.400 1.00 71.06 235 HIS A C 1
ATOM 1809 O O . HIS A 1 235 ? 53.002 -31.522 -75.048 1.00 71.06 235 HIS A O 1
ATOM 1815 N N . ASN A 1 236 ? 52.613 -29.651 -73.877 1.00 70.62 236 ASN A N 1
ATOM 1816 C CA . ASN A 1 236 ? 51.153 -29.777 -73.896 1.00 70.62 236 ASN A CA 1
ATOM 1817 C C . ASN A 1 236 ? 50.518 -29.459 -75.260 1.00 70.62 236 ASN A C 1
ATOM 1819 O O . ASN A 1 236 ? 49.503 -30.058 -75.604 1.00 70.62 236 ASN A O 1
ATOM 1823 N N . LEU A 1 237 ? 51.071 -28.509 -76.024 1.00 67.38 237 LEU A N 1
ATOM 1824 C CA . LEU A 1 237 ? 50.473 -28.042 -77.284 1.00 67.38 237 LEU A CA 1
ATOM 1825 C C . LEU A 1 237 ? 51.058 -28.716 -78.525 1.00 67.38 237 LEU A C 1
ATOM 1827 O O . LEU A 1 237 ? 50.332 -28.924 -79.492 1.00 67.38 237 LEU A O 1
ATOM 1831 N N . ILE A 1 238 ? 52.356 -29.030 -78.527 1.00 66.31 238 ILE A N 1
ATOM 1832 C CA . ILE A 1 238 ? 53.037 -29.622 -79.690 1.00 66.31 238 ILE A CA 1
ATOM 1833 C C . ILE A 1 238 ? 53.332 -31.111 -79.460 1.00 66.31 238 ILE A C 1
ATOM 1835 O O . ILE A 1 238 ? 53.534 -31.849 -80.421 1.00 66.31 238 ILE A O 1
ATOM 1839 N N . GLY A 1 239 ? 53.324 -31.589 -78.210 1.00 61.44 239 GLY A N 1
ATOM 1840 C CA . GLY A 1 239 ? 53.618 -32.992 -77.901 1.00 61.44 239 GLY A CA 1
ATOM 1841 C C . GLY A 1 239 ? 55.062 -33.399 -78.211 1.00 61.44 239 GLY A C 1
ATOM 1842 O O . GLY A 1 239 ? 55.373 -34.589 -78.221 1.00 61.44 239 GLY A O 1
ATOM 1843 N N . ALA A 1 240 ? 55.951 -32.434 -78.471 1.00 58.47 240 ALA A N 1
ATOM 1844 C CA . ALA A 1 240 ? 57.361 -32.695 -78.715 1.00 58.47 240 ALA A CA 1
ATOM 1845 C C . ALA A 1 240 ? 58.036 -33.090 -77.392 1.00 58.47 240 ALA A C 1
ATOM 1847 O O . ALA A 1 240 ? 58.191 -32.265 -76.489 1.00 58.47 240 ALA A O 1
ATOM 1848 N N . LYS A 1 241 ? 58.396 -34.371 -77.269 1.00 46.94 241 LYS A N 1
ATOM 1849 C CA . LYS A 1 241 ? 59.458 -34.823 -76.368 1.00 46.94 241 LYS A CA 1
ATOM 1850 C C . LYS A 1 241 ? 60.777 -34.623 -77.106 1.00 46.94 241 LYS A C 1
ATOM 1852 O O . LYS A 1 241 ? 60.894 -35.124 -78.223 1.00 46.94 241 LYS A O 1
ATOM 1857 N N . ASP A 1 242 ? 61.704 -33.893 -76.497 1.00 46.78 242 ASP A N 1
ATOM 1858 C CA . ASP A 1 242 ? 63.122 -34.093 -76.807 1.00 46.78 242 ASP A CA 1
ATOM 1859 C C . ASP A 1 242 ? 63.568 -35.451 -76.232 1.00 46.78 242 ASP A C 1
ATOM 1861 O O . ASP A 1 242 ? 63.047 -35.834 -75.151 1.00 46.78 242 ASP A O 1
#

Sequence (242 aa):
RIPADDQGGMEGFIRLRAALADPALRRQAAERYAAEAVEPGKPALAQQLALSAERALGLFAGVSTAPNDSVGKRTGGLQAISNFIEADVPQAERARAGEVLVRILDGTLFQLEQIARKQAGLPPLATSEHTQKFMMQAVLALSDAQFYPAPLAFELKNFKQVQASVFQVARAPGKNIVYLGCVLLILGVFSMLYVRERRVWVWIRPQDGKAHATMALSTNRKTLDGEREFEQLKHNLIGAKD

Secondary structure (DSSP, 8-state):
-PPP-TTSSSHHHH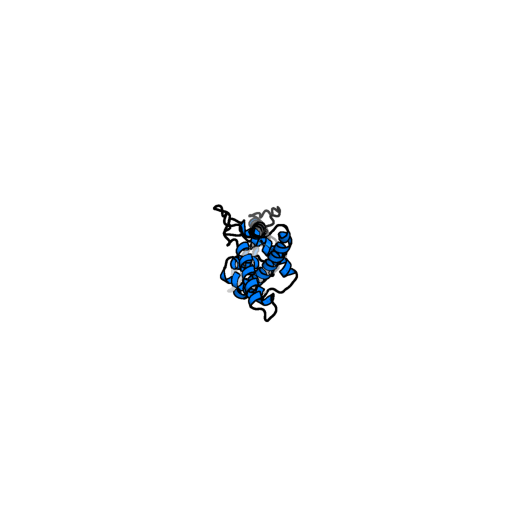HHHHHHH-HHHHHHHHHHHHHHHS-TT-HHHHHHHHHHHHHHHHHHTT----TT--TT----HHHHHHHHHHHHS-TTTHHHHHHHHHHHHHHHHHHHHHHHHHHTTPPPPPS-HHHHHHHHHHHHHHHHHTT---S---------------------TTHHHHHHHHHHHHHHHHHHHH---EEEEEEEEEETTEEEEEEEEEESS--HHHHHHHHHHHHHHH----

Radius of gyration: 48.54 Å; chains: 1; bounding box: 86×59×127 Å

pLDDT: mean 81.39, std 12.93, range [42.84, 95.19]

Foldseek 3Di:
DQDQDPVRDSVLLVLLLVLLLDLVLLLVLLLVLLVVVDDPPCVVSSVVSSVLLSVLSCQQNLVDDDPPPDPPDSQHAVVSVLVCLVPPPDPVCSVVVSVVSVVSNLSSSLSSSQVSCVVVVHDRDDPDPSVVVNSVVSSVVSNVVSVPPDPDDDDDPDDPPPPPPVPCPPPDPCVVVVVVVVVVVVVVVVCVVPVFDKDKDWDWDDDPNDIDIDIDIDGPDDDPCPVVVVVVCCCVPVVDDD